Protein AF-A0A1G7GEF2-F1 (afdb_monomer_lite)

Foldseek 3Di:
DPPCLLPQPPPDDDPDDPPDDDDDDDDDDDDPDDDDDDDDDDDDDDDDDPPDPPCDPVNVCVVDVVVLVVVLVPDVVSVLVNLVVVLVVQVVVLCVVCVFADPDPQSLVQLLQQLCVVPVVRPPPDDSSRSSSVCVVVVNSHSVNSVVSVVVCQSQQSGDTDAPAFGDDHPVLLVVLLVCCVPVNLVRSLQSQVCSRRVHPGDDVVVCCVSPLVSSLVSLLSSLVSVCPPPADSVNSSVLCVPQVVPPSHDHNVNSVVSVVVVVVVVVVVVPPDPPPPPDDPVRVVPDDPVNVVVVVVVVVVVVVVVVVCVVVVDDDPDDD

Structure (mmCIF, N/CA/C/O backbone):
data_AF-A0A1G7GEF2-F1
#
_entry.id   AF-A0A1G7GEF2-F1
#
loop_
_atom_site.group_PDB
_atom_site.id
_atom_site.type_symbol
_atom_site.label_atom_id
_atom_site.label_alt_id
_atom_site.label_comp_id
_atom_site.label_asym_id
_atom_site.label_entity_id
_atom_site.label_seq_id
_atom_site.pdbx_PDB_ins_code
_atom_site.Cartn_x
_atom_site.Cartn_y
_atom_site.Cartn_z
_atom_site.occupancy
_atom_site.B_iso_or_equiv
_atom_site.auth_seq_id
_atom_site.auth_comp_id
_atom_site.auth_asym_id
_atom_site.auth_atom_id
_atom_site.pdbx_PDB_model_num
ATOM 1 N N . MET A 1 1 ? 6.771 9.556 11.754 1.00 32.97 1 MET A N 1
ATOM 2 C CA . MET A 1 1 ? 6.032 8.735 12.741 1.00 32.97 1 MET A CA 1
ATOM 3 C C . MET A 1 1 ? 4.887 7.900 12.143 1.00 32.97 1 MET A C 1
ATOM 5 O O . MET A 1 1 ? 4.352 7.080 12.870 1.00 32.97 1 MET A O 1
ATOM 9 N N . SER A 1 2 ? 4.505 8.030 10.858 1.00 40.84 2 SER A N 1
ATOM 10 C CA . SER A 1 2 ? 3.439 7.194 10.256 1.00 40.84 2 SER A CA 1
ATOM 11 C C . SER A 1 2 ? 3.929 5.987 9.440 1.00 40.84 2 SER A C 1
ATOM 13 O O . SER A 1 2 ? 3.136 5.088 9.186 1.00 40.84 2 SER A O 1
ATOM 15 N N . ASP A 1 3 ? 5.205 5.936 9.040 1.00 37.00 3 ASP A N 1
ATOM 16 C CA . ASP A 1 3 ? 5.714 4.869 8.156 1.00 37.00 3 ASP A CA 1
ATOM 17 C C . ASP A 1 3 ? 5.923 3.526 8.880 1.00 37.00 3 ASP A C 1
ATOM 19 O O . ASP A 1 3 ? 5.839 2.464 8.265 1.00 37.00 3 ASP A O 1
ATOM 23 N N . GLU A 1 4 ? 6.099 3.545 10.204 1.00 37.56 4 GLU A N 1
ATOM 24 C CA . GLU A 1 4 ? 6.233 2.328 11.019 1.00 37.56 4 GLU A CA 1
ATOM 25 C C . GLU A 1 4 ? 4.920 1.549 11.162 1.00 37.56 4 GLU A C 1
ATOM 27 O O . GLU A 1 4 ? 4.953 0.332 11.321 1.00 37.56 4 GLU A O 1
ATOM 32 N N . LEU A 1 5 ? 3.761 2.207 11.050 1.00 39.84 5 LEU A N 1
ATOM 33 C CA . LEU A 1 5 ? 2.456 1.537 11.136 1.00 39.84 5 LEU A CA 1
ATOM 34 C C . LEU A 1 5 ? 2.116 0.755 9.858 1.00 39.84 5 LEU A C 1
ATOM 36 O O . LEU A 1 5 ? 1.429 -0.263 9.929 1.00 39.84 5 LEU A O 1
ATOM 40 N N . ASN A 1 6 ? 2.642 1.180 8.703 1.00 39.81 6 ASN A N 1
ATOM 41 C CA . ASN A 1 6 ? 2.439 0.480 7.434 1.00 39.81 6 ASN A CA 1
ATOM 42 C C . ASN A 1 6 ? 3.316 -0.777 7.298 1.00 39.81 6 ASN A C 1
ATOM 44 O O . ASN A 1 6 ? 2.892 -1.744 6.670 1.00 39.81 6 ASN A O 1
ATOM 48 N N . ASN A 1 7 ? 4.497 -0.803 7.922 1.00 39.69 7 ASN A N 1
ATOM 49 C CA . ASN A 1 7 ? 5.436 -1.929 7.826 1.00 39.69 7 ASN A CA 1
ATOM 50 C C . ASN A 1 7 ? 5.157 -3.073 8.813 1.00 39.69 7 ASN A C 1
ATOM 52 O O . ASN A 1 7 ? 5.859 -4.081 8.809 1.00 39.69 7 ASN A O 1
ATOM 56 N N . LEU A 1 8 ? 4.143 -2.939 9.665 1.00 41.44 8 LEU A N 1
ATOM 57 C CA . LEU A 1 8 ? 4.038 -3.761 10.864 1.00 41.44 8 LEU A CA 1
ATOM 58 C C . LEU A 1 8 ? 3.393 -5.144 10.697 1.00 41.44 8 LEU A C 1
ATOM 60 O O . LEU A 1 8 ? 3.411 -5.948 11.622 1.00 41.44 8 LEU A O 1
ATOM 64 N N . TRP A 1 9 ? 2.812 -5.418 9.531 1.00 41.81 9 TRP A N 1
ATOM 65 C CA . TRP A 1 9 ? 1.997 -6.613 9.285 1.00 41.81 9 TRP A CA 1
ATOM 66 C C . TRP A 1 9 ? 2.567 -7.530 8.189 1.00 41.81 9 TRP A C 1
ATOM 68 O O . TRP A 1 9 ? 1.855 -8.397 7.698 1.00 41.81 9 TRP A O 1
ATOM 78 N N . LEU A 1 10 ? 3.828 -7.342 7.776 1.00 38.56 10 LEU A N 1
ATOM 79 C CA . LEU A 1 10 ? 4.414 -8.010 6.599 1.00 38.56 10 LEU A CA 1
ATOM 80 C C . LEU A 1 10 ? 5.281 -9.251 6.890 1.00 38.56 10 LEU A C 1
ATOM 82 O O . LEU A 1 10 ? 5.961 -9.730 5.990 1.00 38.56 10 LEU A O 1
ATOM 86 N N . ALA A 1 11 ? 5.244 -9.817 8.097 1.00 32.88 11 ALA A N 1
ATOM 87 C CA . ALA A 1 11 ? 5.841 -11.131 8.358 1.00 32.88 11 ALA A CA 1
ATOM 88 C C . ALA A 1 11 ? 4.738 -12.201 8.389 1.00 32.88 11 ALA A C 1
ATOM 90 O O . ALA A 1 11 ? 4.304 -12.633 9.453 1.00 32.88 11 ALA A O 1
ATOM 91 N N . GLY A 1 12 ? 4.232 -12.572 7.216 1.00 30.08 12 GLY A N 1
ATOM 92 C CA . GLY A 1 12 ? 3.233 -13.625 7.065 1.00 30.08 12 GLY A CA 1
ATOM 93 C C . GLY A 1 12 ? 3.244 -14.160 5.642 1.00 30.08 12 GLY A C 1
ATOM 94 O O . GLY A 1 12 ? 2.717 -13.515 4.739 1.00 30.08 12 GLY A O 1
ATOM 95 N N . ASP A 1 13 ? 3.892 -15.309 5.460 1.00 38.47 13 ASP A N 1
ATOM 96 C CA . ASP A 1 13 ? 3.994 -16.044 4.202 1.00 38.47 13 ASP A CA 1
ATOM 97 C C . ASP A 1 13 ? 2.608 -16.326 3.608 1.00 38.47 13 ASP A C 1
ATOM 99 O O . ASP A 1 13 ? 1.813 -17.075 4.174 1.00 38.47 13 ASP A O 1
ATOM 103 N N . ALA A 1 14 ? 2.331 -15.766 2.431 1.00 32.09 14 ALA A N 1
ATOM 104 C CA . ALA A 1 14 ? 1.187 -16.153 1.616 1.00 32.09 14 ALA A CA 1
ATOM 105 C C . ALA A 1 14 ? 1.684 -16.989 0.432 1.00 32.09 14 ALA A C 1
ATOM 107 O O . ALA A 1 14 ? 1.933 -16.484 -0.662 1.00 32.09 14 ALA A O 1
ATOM 108 N N . ASN A 1 15 ? 1.828 -18.293 0.675 1.00 31.06 15 ASN A N 1
ATOM 109 C CA . ASN A 1 15 ? 1.816 -19.299 -0.380 1.00 31.06 15 ASN A CA 1
ATOM 110 C C . ASN A 1 15 ? 0.387 -19.341 -0.941 1.00 31.06 15 ASN A C 1
ATOM 112 O O . ASN A 1 15 ? -0.522 -19.843 -0.281 1.00 31.06 15 ASN A O 1
ATOM 116 N N . VAL A 1 16 ? 0.176 -18.775 -2.129 1.00 34.59 16 VAL A N 1
ATOM 117 C CA . VAL A 1 16 ? -1.106 -18.865 -2.838 1.00 34.59 16 VAL A CA 1
ATOM 118 C C . VAL A 1 16 ? -0.977 -19.927 -3.923 1.00 34.59 16 VAL A C 1
ATOM 120 O O . VAL A 1 16 ? -0.168 -19.802 -4.840 1.00 34.59 16 VAL A O 1
ATOM 123 N N . ASP A 1 17 ? -1.772 -20.985 -3.779 1.00 32.22 17 ASP A N 1
ATOM 124 C CA . ASP A 1 17 ? -1.966 -22.049 -4.762 1.00 32.22 17 ASP A CA 1
ATOM 125 C C . ASP A 1 17 ? -2.585 -21.468 -6.046 1.00 32.22 17 ASP A C 1
ATOM 127 O O . ASP A 1 17 ? -3.644 -20.840 -6.015 1.00 32.22 17 ASP A O 1
ATOM 131 N N . LEU A 1 18 ? -1.888 -21.646 -7.171 1.00 34.44 18 LEU A N 1
ATOM 132 C CA . LEU A 1 18 ? -2.257 -21.127 -8.494 1.00 34.44 18 LEU A CA 1
ATOM 133 C C . LEU A 1 18 ? -2.876 -22.197 -9.406 1.00 34.44 18 LEU A C 1
ATOM 135 O O . LEU A 1 18 ? -2.977 -21.997 -10.620 1.00 34.44 18 LEU A O 1
ATOM 139 N N . THR A 1 19 ? -3.300 -23.344 -8.874 1.00 34.06 19 THR A N 1
ATOM 140 C CA . THR A 1 19 ? -3.883 -24.392 -9.716 1.00 34.06 19 THR A CA 1
ATOM 141 C C . THR A 1 19 ? -5.387 -24.224 -9.902 1.00 34.06 19 THR A C 1
ATOM 143 O O . THR A 1 19 ? -6.218 -24.784 -9.197 1.00 34.06 19 THR A O 1
ATOM 146 N N . GLY A 1 20 ? -5.744 -23.509 -10.965 1.00 38.69 20 GLY A N 1
ATOM 147 C CA . GLY A 1 20 ? -7.004 -23.774 -11.640 1.00 38.69 20 GLY A CA 1
ATOM 148 C C . GLY A 1 20 ? -7.550 -22.586 -12.390 1.00 38.69 20 GLY A C 1
ATOM 149 O O . GLY A 1 20 ? -8.299 -21.837 -11.801 1.00 38.69 20 GLY A O 1
ATOM 150 N N . PHE A 1 21 ? -7.262 -22.484 -13.691 1.00 31.86 21 PHE A N 1
ATOM 151 C CA . PHE A 1 21 ? -8.267 -22.127 -14.698 1.00 31.86 21 PHE A CA 1
ATOM 152 C C . PHE A 1 21 ? -7.842 -22.639 -16.087 1.00 31.86 21 PHE A C 1
ATOM 154 O O . PHE A 1 21 ? -6.680 -22.567 -16.482 1.00 31.86 21 PHE A O 1
ATOM 161 N N . ARG A 1 22 ? -8.819 -23.242 -16.778 1.00 37.22 22 ARG A N 1
ATOM 162 C CA . ARG A 1 22 ? -8.739 -23.915 -18.085 1.00 37.22 22 ARG A CA 1
ATOM 163 C C . ARG A 1 22 ? -8.436 -22.940 -19.231 1.00 37.22 22 ARG A C 1
ATOM 165 O O . ARG A 1 22 ? -8.988 -21.845 -19.266 1.00 37.22 22 ARG A O 1
ATOM 172 N N . ARG A 1 23 ? -7.659 -23.413 -20.216 1.00 36.25 23 ARG A N 1
ATOM 173 C CA . ARG A 1 23 ? -7.553 -22.844 -21.575 1.00 36.25 23 ARG A CA 1
ATOM 174 C C . ARG A 1 23 ? -8.916 -22.847 -22.283 1.00 36.25 23 ARG A C 1
ATOM 176 O O . ARG A 1 23 ? -9.580 -23.884 -22.240 1.00 36.25 23 ARG A O 1
ATOM 183 N N . PRO A 1 24 ? -9.271 -21.785 -23.020 1.00 38.09 24 PRO A N 1
ATOM 184 C CA . PRO A 1 24 ? -10.117 -21.892 -24.195 1.00 38.09 24 PRO A CA 1
ATOM 185 C C . PRO A 1 24 ? -9.267 -22.132 -25.448 1.00 38.09 24 PRO A C 1
ATOM 187 O O . PRO A 1 24 ? -8.120 -21.693 -25.544 1.00 38.09 24 PRO A O 1
ATOM 190 N N . GLU A 1 25 ? -9.870 -22.887 -26.352 1.00 36.53 25 GLU A N 1
ATOM 191 C CA . GLU A 1 25 ? -9.342 -23.448 -27.588 1.00 36.53 25 GLU A CA 1
ATOM 192 C C . GLU A 1 25 ? -9.181 -22.416 -28.713 1.00 36.53 25 GLU A C 1
ATOM 194 O O . GLU A 1 25 ? -9.730 -21.315 -28.683 1.00 36.53 25 GLU A O 1
ATOM 199 N N . GLU A 1 26 ? -8.388 -22.835 -29.694 1.00 38.66 26 GLU A N 1
ATOM 200 C CA . GLU A 1 26 ? -8.081 -22.199 -30.969 1.00 38.66 26 GLU A CA 1
ATOM 201 C C . GLU A 1 26 ? -9.328 -21.943 -31.829 1.00 38.66 26 GLU A C 1
ATOM 203 O O . GLU A 1 26 ? -10.257 -22.748 -31.874 1.00 38.66 26 GLU A O 1
ATOM 208 N N . SER A 1 27 ? -9.278 -20.877 -32.627 1.00 33.97 27 SER A N 1
ATOM 209 C CA . SER A 1 27 ? -9.948 -20.857 -33.927 1.00 33.97 27 SER A CA 1
ATOM 210 C C . SER A 1 27 ? -9.065 -20.132 -34.940 1.00 33.97 27 SER A C 1
ATOM 212 O O . SER A 1 27 ? -8.888 -18.915 -34.876 1.00 33.97 27 SER A O 1
ATOM 214 N N . GLU A 1 28 ? -8.490 -20.910 -35.853 1.00 42.38 28 GLU A N 1
ATOM 215 C CA . GLU A 1 28 ? -7.839 -20.452 -37.075 1.00 42.38 28 GLU A CA 1
ATOM 216 C C . GLU A 1 28 ? -8.902 -19.967 -38.076 1.00 42.38 28 GLU A C 1
ATOM 218 O O . GLU A 1 28 ? -9.788 -20.730 -38.457 1.00 42.38 28 GLU A O 1
ATOM 223 N N . GLU A 1 29 ? -8.789 -18.728 -38.560 1.00 34.94 29 GLU A N 1
ATOM 224 C CA . GLU A 1 29 ? -9.497 -18.261 -39.760 1.00 34.94 29 GLU A CA 1
ATOM 225 C C . GLU A 1 29 ? -8.506 -17.665 -40.773 1.00 34.94 29 GLU A C 1
ATOM 227 O O . GLU A 1 29 ? -8.113 -16.502 -40.738 1.00 34.94 29 GLU A O 1
ATOM 232 N N . ASN A 1 30 ? -8.043 -18.551 -41.652 1.00 39.03 30 ASN A N 1
ATOM 233 C CA . ASN A 1 30 ? -8.181 -18.476 -43.107 1.00 39.03 30 ASN A CA 1
ATOM 234 C C . ASN A 1 30 ? -8.204 -17.069 -43.758 1.00 39.03 30 ASN A C 1
ATOM 236 O O . ASN A 1 30 ? -9.256 -16.454 -43.911 1.00 39.03 30 ASN A O 1
ATOM 240 N N . THR A 1 31 ? -7.057 -16.616 -44.273 1.00 34.69 31 THR A N 1
ATOM 241 C CA . THR A 1 31 ? -6.980 -15.539 -45.284 1.00 34.69 31 THR A CA 1
ATOM 242 C C . THR A 1 31 ? -6.182 -15.997 -46.504 1.00 34.69 31 THR A C 1
ATOM 244 O O . THR A 1 31 ? -5.111 -15.496 -46.836 1.00 34.69 31 THR A O 1
ATOM 247 N N . ALA A 1 32 ? -6.738 -16.986 -47.202 1.00 36.47 32 ALA A N 1
ATOM 248 C CA . ALA A 1 32 ? -6.444 -17.239 -48.603 1.00 36.47 32 ALA A CA 1
ATOM 249 C C . ALA A 1 32 ? -7.450 -16.456 -49.453 1.00 36.47 32 ALA A C 1
ATOM 251 O O . ALA A 1 32 ? -8.520 -16.969 -49.735 1.00 36.47 32 ALA A O 1
ATOM 252 N N . ASP A 1 33 ? -7.125 -15.214 -49.810 1.00 40.09 33 ASP A N 1
ATOM 253 C CA . ASP A 1 33 ? -7.689 -14.510 -50.970 1.00 40.09 33 ASP A CA 1
ATOM 254 C C . ASP A 1 33 ? -7.050 -13.125 -51.060 1.00 40.09 33 ASP A C 1
ATOM 256 O O . ASP A 1 33 ? -7.394 -12.241 -50.289 1.00 40.09 33 ASP A O 1
ATOM 260 N N . LEU A 1 34 ? -6.081 -12.963 -51.968 1.00 36.56 34 LEU A N 1
ATOM 261 C CA . LEU A 1 34 ? -5.730 -11.710 -52.668 1.00 36.56 34 LEU A CA 1
ATOM 262 C C . LEU A 1 34 ? -4.569 -11.977 -53.651 1.00 36.56 34 LEU A C 1
ATOM 264 O O . LEU A 1 34 ? -3.564 -11.276 -53.708 1.00 36.56 34 LEU A O 1
ATOM 268 N N . TRP A 1 35 ? -4.726 -13.018 -54.473 1.00 31.28 35 TRP A N 1
ATOM 269 C CA . TRP A 1 35 ? -3.969 -13.184 -55.712 1.00 31.28 35 TRP A CA 1
ATOM 270 C C . TRP A 1 35 ? -4.960 -13.206 -56.869 1.00 31.28 35 TRP A C 1
ATOM 272 O O . TRP A 1 35 ? -5.670 -14.193 -57.036 1.00 31.28 35 TRP A O 1
ATOM 282 N N . ARG A 1 36 ? -4.963 -12.124 -57.663 1.00 35.72 36 ARG A N 1
ATOM 283 C CA . ARG A 1 36 ? -5.317 -12.004 -59.099 1.00 35.72 36 ARG A CA 1
ATOM 284 C C . ARG A 1 36 ? -6.107 -10.721 -59.362 1.00 35.72 36 ARG A C 1
ATOM 286 O O . ARG A 1 36 ? -7.319 -10.697 -59.208 1.00 35.72 36 ARG A O 1
ATOM 293 N N . GLN A 1 37 ? -5.432 -9.719 -59.919 1.00 36.16 37 GLN A N 1
ATOM 294 C CA . GLN A 1 37 ? -5.703 -9.273 -61.291 1.00 36.16 37 GLN A CA 1
ATOM 295 C C . GLN A 1 37 ? -4.629 -8.280 -61.748 1.00 36.16 37 GLN A C 1
ATOM 297 O O . GLN A 1 37 ? -4.386 -7.252 -61.128 1.00 36.16 37 GLN A O 1
ATOM 302 N N . SER A 1 38 ? -3.967 -8.638 -62.846 1.00 33.91 38 SER A N 1
ATOM 303 C CA . SER A 1 38 ? -3.056 -7.793 -63.609 1.00 33.91 38 SER A CA 1
ATOM 304 C C . SER A 1 38 ? -3.813 -7.085 -64.736 1.00 33.91 38 SER A C 1
ATOM 306 O O . SER A 1 38 ? -4.794 -7.635 -65.238 1.00 33.91 38 SER A O 1
ATOM 308 N N . LYS A 1 39 ? -3.316 -5.926 -65.198 1.00 35.84 39 LYS A N 1
ATOM 309 C CA . LYS A 1 39 ? -2.777 -5.734 -66.566 1.00 35.84 39 LYS A CA 1
ATOM 310 C C . LYS A 1 39 ? -2.573 -4.255 -66.930 1.00 35.84 39 LYS A C 1
ATOM 312 O O . LYS A 1 39 ? -3.365 -3.402 -66.556 1.00 35.84 39 LYS A O 1
ATOM 317 N N . HIS A 1 40 ? -1.567 -4.063 -67.793 1.00 31.30 40 HIS A N 1
ATOM 318 C CA . HIS A 1 40 ? -1.125 -2.856 -68.514 1.00 31.30 40 HIS A CA 1
ATOM 319 C C . HIS A 1 40 ? -0.201 -1.937 -67.697 1.00 31.30 40 HIS A C 1
ATOM 321 O O . HIS A 1 40 ? -0.591 -1.426 -66.665 1.00 31.30 40 HIS A O 1
ATOM 327 N N . GLY A 1 41 ? 1.049 -1.663 -68.068 1.00 31.78 41 GLY A N 1
ATOM 328 C CA . GLY A 1 41 ? 1.827 -1.984 -69.259 1.00 31.78 41 GLY A CA 1
ATOM 329 C C . GLY A 1 41 ? 2.875 -0.887 -69.429 1.00 31.78 41 GLY A C 1
ATOM 330 O O . GLY A 1 41 ? 2.510 0.208 -69.831 1.00 31.78 41 GLY A O 1
ATOM 331 N N . PHE A 1 42 ? 4.139 -1.161 -69.101 1.00 29.83 42 PHE A N 1
ATOM 332 C CA . PHE A 1 42 ? 5.299 -0.398 -69.574 1.00 29.83 42 PHE A CA 1
ATOM 333 C C . PHE A 1 42 ? 6.579 -1.163 -69.205 1.00 29.83 42 PHE A C 1
ATOM 335 O O . PHE A 1 42 ? 6.925 -1.260 -68.030 1.00 29.83 42 PHE A O 1
ATOM 342 N N . GLU A 1 43 ? 7.266 -1.735 -70.194 1.00 37.06 43 GLU A N 1
ATOM 343 C CA . GLU A 1 43 ? 8.685 -2.064 -70.034 1.00 37.06 43 GLU A CA 1
ATOM 344 C C . GLU A 1 43 ? 9.500 -0.793 -70.290 1.00 37.06 43 GLU A C 1
ATOM 346 O O . GLU A 1 43 ? 9.256 -0.077 -71.264 1.00 37.06 43 GLU A O 1
ATOM 351 N N . PRO A 1 44 ? 10.533 -0.565 -69.474 1.00 38.38 44 PRO A N 1
ATOM 352 C CA . PRO A 1 44 ? 11.850 -0.444 -70.066 1.00 38.38 44 PRO A CA 1
ATOM 353 C C . PRO A 1 44 ? 12.823 -1.392 -69.364 1.00 38.38 44 PRO A C 1
ATOM 355 O O . PRO A 1 44 ? 13.072 -1.301 -68.164 1.00 38.38 44 PRO A O 1
ATOM 358 N N . ARG A 1 45 ? 13.407 -2.297 -70.153 1.00 41.22 45 ARG A N 1
ATOM 359 C CA . ARG A 1 45 ? 14.642 -3.001 -69.803 1.00 41.22 45 ARG A CA 1
ATOM 360 C C . ARG A 1 45 ? 15.733 -1.973 -69.532 1.00 41.22 45 ARG A C 1
ATOM 362 O O . ARG A 1 45 ? 16.016 -1.192 -70.433 1.00 41.22 45 ARG A O 1
ATOM 369 N N . LEU A 1 46 ? 16.376 -2.039 -68.366 1.00 37.88 46 LEU A N 1
ATOM 370 C CA . LEU A 1 46 ? 17.779 -1.666 -68.162 1.00 37.88 46 LEU A CA 1
ATOM 371 C C . LEU A 1 46 ? 18.269 -2.185 -66.796 1.00 37.88 46 LEU A C 1
ATOM 373 O O . LEU A 1 46 ? 17.751 -1.798 -65.757 1.00 37.88 46 LEU A O 1
ATOM 377 N N . ALA A 1 47 ? 19.313 -3.013 -66.875 1.00 33.69 47 ALA A N 1
ATOM 378 C CA . ALA A 1 47 ? 20.295 -3.374 -65.852 1.00 33.69 47 ALA A CA 1
ATOM 379 C C . ALA A 1 47 ? 19.875 -4.282 -64.676 1.00 33.69 47 ALA A C 1
ATOM 381 O O . ALA A 1 47 ? 19.147 -3.898 -63.766 1.00 33.69 47 ALA A O 1
ATOM 382 N N . ASP A 1 48 ? 20.496 -5.467 -64.676 1.00 42.41 48 ASP A N 1
ATOM 383 C CA . ASP A 1 48 ? 20.865 -6.249 -63.497 1.00 42.41 48 ASP A CA 1
ATOM 384 C C . ASP A 1 48 ? 21.371 -5.349 -62.360 1.00 42.41 48 ASP A C 1
ATOM 386 O O . ASP A 1 48 ? 22.511 -4.884 -62.358 1.00 42.41 48 ASP A O 1
ATOM 390 N N . GLN A 1 49 ? 20.531 -5.149 -61.354 1.00 39.97 49 GLN A N 1
ATOM 391 C CA . GLN A 1 49 ? 20.974 -5.009 -59.977 1.00 39.97 49 GLN A CA 1
ATOM 392 C C . GLN A 1 49 ? 20.091 -5.942 -59.167 1.00 39.97 49 GLN A C 1
ATOM 394 O O . GLN A 1 49 ? 18.894 -5.711 -59.005 1.00 39.97 49 GLN A O 1
ATOM 399 N N . THR A 1 50 ? 20.682 -7.032 -58.692 1.00 38.09 50 THR A N 1
ATOM 400 C CA . THR A 1 50 ? 20.111 -7.883 -57.655 1.00 38.09 50 THR A CA 1
ATOM 401 C C . THR A 1 50 ? 19.855 -7.017 -56.424 1.00 38.09 50 THR A C 1
ATOM 403 O O . THR A 1 50 ? 20.735 -6.825 -55.586 1.00 38.09 50 THR A O 1
ATOM 406 N N . LEU A 1 51 ? 18.657 -6.439 -56.347 1.00 39.88 51 LEU A N 1
ATOM 407 C CA . LEU A 1 51 ? 18.124 -5.827 -55.144 1.00 39.88 51 LEU A CA 1
ATOM 408 C C . LEU A 1 51 ? 17.960 -6.959 -54.135 1.00 39.88 51 LEU A C 1
ATOM 410 O O . LEU A 1 51 ? 16.969 -7.688 -54.156 1.00 39.88 51 LEU A O 1
ATOM 414 N N . ALA A 1 52 ? 18.961 -7.121 -53.270 1.00 42.62 52 ALA A N 1
ATOM 415 C CA . ALA A 1 52 ? 18.749 -7.783 -51.996 1.00 42.62 52 ALA A CA 1
ATOM 416 C C . ALA A 1 52 ? 17.480 -7.171 -51.373 1.00 42.62 52 ALA A C 1
ATOM 418 O O . ALA A 1 52 ? 17.314 -5.943 -51.444 1.00 42.62 52 ALA A O 1
ATOM 419 N N . PRO A 1 53 ? 16.558 -7.982 -50.822 1.00 45.41 53 PRO A N 1
ATOM 420 C CA . PRO A 1 53 ? 15.407 -7.430 -50.129 1.00 45.41 53 PRO A CA 1
ATOM 421 C C . PRO A 1 53 ? 15.943 -6.451 -49.085 1.00 45.41 53 PRO A C 1
ATOM 423 O O . PRO A 1 53 ? 16.892 -6.770 -48.369 1.00 45.41 53 PRO A O 1
ATOM 426 N N . LYS A 1 54 ? 15.401 -5.229 -49.054 1.00 44.03 54 LYS A N 1
ATOM 427 C CA . LYS A 1 54 ? 15.675 -4.282 -47.973 1.00 44.03 54 LYS A CA 1
ATOM 428 C C . LYS A 1 54 ? 15.080 -4.896 -46.712 1.00 44.03 54 LYS A C 1
ATOM 430 O O . LYS A 1 54 ? 13.931 -4.618 -46.393 1.00 44.03 54 LYS A O 1
ATOM 435 N N . ILE A 1 55 ? 15.843 -5.775 -46.069 1.00 49.38 55 ILE A N 1
ATOM 436 C CA . ILE A 1 55 ? 15.559 -6.276 -44.733 1.00 49.38 55 ILE A CA 1
ATOM 437 C C . ILE A 1 55 ? 15.436 -5.015 -43.889 1.00 49.38 55 ILE A C 1
ATOM 439 O O . ILE A 1 55 ? 16.366 -4.204 -43.822 1.00 49.38 55 ILE A O 1
ATOM 443 N N . THR A 1 56 ? 14.243 -4.773 -43.363 1.00 55.47 56 THR A N 1
ATOM 444 C CA . THR A 1 56 ? 14.032 -3.639 -42.467 1.00 55.47 56 THR A CA 1
ATOM 445 C C . THR A 1 56 ? 14.950 -3.813 -41.259 1.00 55.47 56 THR A C 1
ATOM 447 O O . THR A 1 56 ? 15.257 -4.936 -40.869 1.00 55.47 56 THR A O 1
ATOM 450 N N . PHE A 1 57 ? 15.431 -2.720 -40.661 1.00 53.56 57 PHE A N 1
ATOM 451 C CA . PHE A 1 57 ? 16.314 -2.801 -39.488 1.00 53.56 57 PHE A CA 1
ATOM 452 C C . PHE A 1 57 ? 15.707 -3.699 -38.390 1.00 53.56 57 PHE A C 1
ATOM 454 O O . PHE A 1 57 ? 16.411 -4.515 -37.806 1.00 53.56 57 PHE A O 1
ATOM 461 N N . ALA A 1 58 ? 14.377 -3.669 -38.243 1.00 50.97 58 ALA A N 1
ATOM 462 C CA . ALA A 1 58 ? 13.597 -4.569 -37.394 1.00 50.97 58 ALA A CA 1
ATOM 463 C C . ALA A 1 58 ? 13.747 -6.071 -37.735 1.00 50.97 58 ALA A C 1
ATOM 465 O O . ALA A 1 58 ? 13.869 -6.897 -36.834 1.00 50.97 58 ALA A O 1
ATOM 466 N N . GLU A 1 59 ? 13.778 -6.447 -39.017 1.00 54.69 59 GLU A N 1
ATOM 467 C CA . GLU A 1 59 ? 13.973 -7.839 -39.457 1.00 54.69 59 GLU A CA 1
ATOM 468 C C . GLU A 1 59 ? 15.432 -8.305 -39.309 1.00 54.69 59 GLU A C 1
ATOM 470 O O . GLU A 1 59 ? 15.672 -9.487 -39.067 1.00 54.69 59 GLU A O 1
ATOM 475 N N . ALA A 1 60 ? 16.406 -7.392 -39.403 1.00 53.91 60 ALA A N 1
ATOM 476 C CA . ALA A 1 60 ? 17.818 -7.688 -39.146 1.00 53.91 60 ALA A CA 1
ATOM 477 C C . ALA A 1 60 ? 18.099 -7.865 -37.639 1.00 53.91 60 ALA A C 1
ATOM 479 O O . ALA A 1 60 ? 18.825 -8.778 -37.250 1.00 53.91 60 ALA A O 1
ATOM 480 N N . LEU A 1 61 ? 17.459 -7.051 -36.792 1.00 52.31 61 LEU A N 1
ATOM 481 C CA . LEU A 1 61 ? 17.479 -7.163 -35.327 1.00 52.31 61 LEU A CA 1
ATOM 482 C C . LEU A 1 61 ? 16.881 -8.481 -34.817 1.00 52.31 61 LEU A C 1
ATOM 484 O O . LEU A 1 61 ? 17.363 -9.041 -33.835 1.00 52.31 61 LEU A O 1
ATOM 488 N N . ALA A 1 62 ? 15.843 -8.990 -35.485 1.00 55.28 62 ALA A N 1
ATOM 489 C CA . ALA A 1 62 ? 15.204 -10.250 -35.117 1.00 55.28 62 ALA A CA 1
ATOM 490 C C . ALA A 1 62 ? 16.083 -11.487 -35.392 1.00 55.28 62 ALA A C 1
ATOM 492 O O . ALA A 1 62 ? 15.839 -12.546 -34.812 1.00 55.28 62 ALA A O 1
ATOM 493 N N . GLN A 1 63 ? 17.084 -11.375 -36.275 1.00 57.91 63 GLN A N 1
ATOM 494 C CA . GLN A 1 63 ? 17.950 -12.489 -36.677 1.00 57.91 63 GLN A CA 1
ATOM 495 C C . GLN A 1 63 ? 19.273 -12.557 -35.901 1.00 57.91 63 GLN A C 1
ATOM 497 O O . GLN A 1 63 ? 19.806 -13.656 -35.750 1.00 57.91 63 GLN A O 1
ATOM 502 N N . ASP A 1 64 ? 19.787 -11.436 -35.381 1.00 59.62 64 ASP A N 1
ATOM 503 C CA . ASP A 1 64 ? 21.015 -11.412 -34.574 1.00 59.62 64 ASP A CA 1
ATOM 504 C C . ASP A 1 64 ? 21.017 -10.244 -33.555 1.00 59.62 64 ASP A C 1
ATOM 506 O O . ASP A 1 64 ? 21.248 -9.089 -33.930 1.00 59.62 64 ASP A O 1
ATOM 510 N N . PRO A 1 65 ? 20.793 -10.519 -32.253 1.00 60.56 65 PRO A N 1
ATOM 511 C CA . PRO A 1 65 ? 20.774 -9.497 -31.203 1.00 60.56 65 PRO A CA 1
ATOM 512 C C . PRO A 1 65 ? 22.100 -8.732 -31.050 1.00 60.56 65 PRO A C 1
ATOM 514 O O . PRO A 1 65 ? 22.093 -7.576 -30.629 1.00 60.56 65 PRO A O 1
ATOM 517 N N . GLY A 1 66 ? 23.240 -9.350 -31.392 1.00 62.69 66 GLY A N 1
ATOM 518 C CA . GLY A 1 66 ? 24.565 -8.743 -31.212 1.00 62.69 66 GLY A CA 1
ATOM 519 C C . GLY A 1 66 ? 24.865 -7.628 -32.219 1.00 62.69 66 GLY A C 1
ATOM 520 O O . GLY A 1 66 ? 25.527 -6.643 -31.890 1.00 62.69 66 GLY A O 1
ATOM 521 N N . LEU A 1 67 ? 24.313 -7.732 -33.431 1.00 63.50 67 LEU A N 1
ATOM 522 C CA . LEU A 1 67 ? 24.468 -6.731 -34.493 1.00 63.50 67 LEU A CA 1
ATOM 523 C C . LEU A 1 67 ? 23.781 -5.402 -34.151 1.00 63.50 67 LEU A C 1
ATOM 525 O O . LEU A 1 67 ? 24.275 -4.332 -34.515 1.00 63.50 67 LEU A O 1
ATOM 529 N N . ALA A 1 68 ? 22.669 -5.464 -33.421 1.00 61.56 68 ALA A N 1
ATOM 530 C CA . ALA A 1 68 ? 21.940 -4.289 -32.965 1.00 61.56 68 ALA A CA 1
ATOM 531 C C . ALA A 1 68 ? 22.727 -3.490 -31.922 1.00 61.56 68 ALA A C 1
ATOM 533 O O . ALA A 1 68 ? 22.832 -2.268 -32.021 1.00 61.56 68 ALA A O 1
ATOM 534 N N . GLU A 1 69 ? 23.334 -4.189 -30.961 1.00 66.38 69 GLU A N 1
ATOM 535 C CA . GLU A 1 69 ? 24.164 -3.579 -29.925 1.00 66.38 69 GLU A CA 1
ATOM 536 C C . GLU A 1 69 ? 25.425 -2.935 -30.534 1.00 66.38 69 GLU A C 1
ATOM 538 O O . GLU A 1 69 ? 25.811 -1.820 -30.172 1.00 66.38 69 GLU A O 1
ATOM 543 N N . GLU A 1 70 ? 26.051 -3.588 -31.518 1.00 64.56 70 GLU A N 1
ATOM 544 C CA . GLU A 1 70 ? 27.209 -3.034 -32.227 1.00 64.56 70 GLU A CA 1
ATOM 545 C C . GLU A 1 70 ? 26.865 -1.821 -33.106 1.00 64.56 70 GLU A C 1
ATOM 547 O O . GLU A 1 70 ? 27.646 -0.864 -33.164 1.00 64.56 70 GLU A O 1
ATOM 552 N N . ALA A 1 71 ? 25.704 -1.824 -33.769 1.00 65.00 71 ALA A N 1
ATOM 553 C CA . ALA A 1 71 ? 25.211 -0.682 -34.540 1.00 65.00 71 ALA A CA 1
ATOM 554 C C . ALA A 1 71 ? 24.845 0.504 -33.629 1.00 65.00 71 ALA A C 1
ATOM 556 O O . ALA A 1 71 ? 25.221 1.645 -33.913 1.00 65.00 71 ALA A O 1
ATOM 557 N N . ALA A 1 72 ? 24.205 0.225 -32.491 1.00 68.38 72 ALA A N 1
ATOM 558 C CA . ALA A 1 72 ? 23.862 1.203 -31.463 1.00 68.38 72 ALA A CA 1
ATOM 559 C C . ALA A 1 72 ? 25.099 1.907 -30.874 1.00 68.38 72 ALA A C 1
ATOM 561 O O . ALA A 1 72 ? 25.045 3.090 -30.548 1.00 68.38 72 ALA A O 1
ATOM 562 N N . ARG A 1 73 ? 26.254 1.230 -30.798 1.00 71.31 73 ARG A N 1
ATOM 563 C CA . ARG A 1 73 ? 27.523 1.857 -30.369 1.00 71.31 73 ARG A CA 1
ATOM 564 C C . ARG A 1 73 ? 28.081 2.876 -31.369 1.00 71.31 73 ARG A C 1
ATOM 566 O O . ARG A 1 73 ? 28.941 3.671 -30.992 1.00 71.31 73 ARG A O 1
ATOM 573 N N . ARG A 1 74 ? 27.657 2.835 -32.637 1.00 72.31 74 ARG A N 1
ATOM 574 C CA . ARG A 1 74 ? 28.236 3.639 -33.730 1.00 72.31 74 ARG A CA 1
ATOM 575 C C . ARG A 1 74 ? 27.341 4.784 -34.201 1.00 72.31 74 ARG A C 1
ATOM 577 O O . ARG A 1 74 ? 27.879 5.784 -34.668 1.00 72.31 74 ARG A O 1
ATOM 584 N N . ASP A 1 75 ? 26.020 4.661 -34.076 1.00 78.69 75 ASP A N 1
ATOM 585 C CA . ASP A 1 75 ? 25.056 5.678 -34.519 1.00 78.69 75 ASP A CA 1
ATOM 586 C C . ASP A 1 75 ? 24.050 6.040 -33.402 1.00 78.69 75 ASP A C 1
ATOM 588 O O . ASP A 1 75 ? 23.323 5.163 -32.927 1.00 78.69 75 ASP A O 1
ATOM 592 N N . PRO A 1 76 ? 23.942 7.328 -33.005 1.00 76.31 76 PRO A N 1
ATOM 593 C CA . PRO A 1 76 ? 22.952 7.793 -32.032 1.00 76.31 76 PRO A CA 1
ATOM 594 C C . PRO A 1 76 ? 21.493 7.484 -32.392 1.00 76.31 76 PRO A C 1
ATOM 596 O O . PRO A 1 7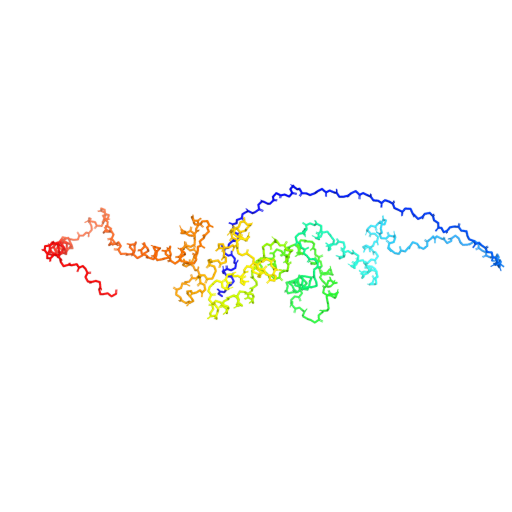6 ? 20.672 7.324 -31.489 1.00 76.31 76 PRO A O 1
ATOM 599 N N . LYS A 1 77 ? 21.138 7.416 -33.684 1.00 79.06 77 LYS A N 1
ATOM 600 C CA . LYS A 1 77 ? 19.767 7.058 -34.091 1.00 79.06 77 LYS A CA 1
ATOM 601 C C . LYS A 1 77 ? 19.494 5.571 -33.894 1.00 79.06 77 LYS A C 1
ATOM 603 O O . LYS A 1 77 ? 18.481 5.226 -33.292 1.00 79.06 77 LYS A O 1
ATOM 608 N N . ALA A 1 78 ? 20.431 4.719 -34.309 1.00 78.56 78 ALA A N 1
ATOM 609 C CA . ALA A 1 78 ? 20.354 3.276 -34.085 1.00 78.56 78 ALA A CA 1
ATOM 610 C C . ALA A 1 78 ? 20.325 2.926 -32.587 1.00 78.56 78 ALA A C 1
ATOM 612 O O . ALA A 1 78 ? 19.627 1.998 -32.189 1.00 78.56 78 ALA A O 1
ATOM 613 N N . PHE A 1 79 ? 21.022 3.698 -31.741 1.00 80.50 79 PHE A N 1
ATOM 614 C CA . PHE A 1 79 ? 20.952 3.529 -30.287 1.00 80.50 79 PHE A CA 1
ATOM 615 C C . PHE A 1 79 ? 19.544 3.744 -29.738 1.00 80.50 79 PHE A C 1
ATOM 617 O O . PHE A 1 79 ? 19.110 2.995 -28.869 1.00 80.50 79 PHE A O 1
ATOM 624 N N . ARG A 1 80 ? 18.821 4.750 -30.241 1.00 82.00 80 ARG A N 1
ATOM 625 C CA . ARG A 1 80 ? 17.461 5.031 -29.779 1.00 82.00 80 ARG A CA 1
ATOM 626 C C . ARG A 1 80 ? 16.493 3.915 -30.160 1.00 82.00 80 ARG A C 1
ATOM 628 O O . ARG A 1 80 ? 15.773 3.436 -29.299 1.00 82.00 80 ARG A O 1
ATOM 635 N N . GLU A 1 81 ? 16.551 3.442 -31.402 1.00 83.00 81 GLU A N 1
ATOM 636 C CA . GLU A 1 81 ? 15.718 2.320 -31.865 1.00 83.00 81 GLU A CA 1
ATOM 637 C C . GLU A 1 81 ? 16.019 1.018 -31.099 1.00 83.00 81 GLU A C 1
ATOM 639 O O . GLU A 1 81 ? 15.106 0.264 -30.750 1.00 83.00 81 GLU A O 1
ATOM 644 N N . TYR A 1 82 ? 17.296 0.772 -30.785 1.00 82.50 82 TYR A N 1
ATOM 645 C CA . TYR A 1 82 ? 17.709 -0.340 -29.929 1.00 82.50 82 TYR A CA 1
ATOM 646 C C . TYR A 1 82 ? 17.183 -0.189 -28.495 1.00 82.50 82 TYR A C 1
ATOM 648 O O . TYR A 1 82 ? 16.621 -1.136 -27.950 1.00 82.50 82 TYR A O 1
ATOM 656 N N . ALA A 1 83 ? 17.321 0.998 -27.898 1.00 84.25 83 ALA A N 1
ATOM 657 C CA . ALA A 1 83 ? 16.829 1.285 -26.554 1.00 84.25 83 ALA A CA 1
ATOM 658 C C . ALA A 1 83 ? 15.307 1.111 -26.453 1.00 84.25 83 ALA A C 1
ATOM 660 O O . ALA A 1 83 ? 14.826 0.484 -25.512 1.00 84.25 83 ALA A O 1
ATOM 661 N N . ASP A 1 84 ? 14.548 1.591 -27.437 1.00 86.56 84 ASP A N 1
ATOM 662 C CA . ASP A 1 84 ? 13.091 1.434 -27.473 1.00 86.56 84 ASP A CA 1
ATOM 663 C C . ASP A 1 84 ? 12.700 -0.059 -27.541 1.00 86.56 84 ASP A C 1
ATOM 665 O O . ASP A 1 84 ? 11.881 -0.532 -26.753 1.00 86.56 84 ASP A O 1
ATOM 669 N N . SER A 1 85 ? 13.366 -0.838 -28.402 1.00 86.81 85 SER A N 1
ATOM 670 C CA . SER A 1 85 ? 13.115 -2.283 -28.537 1.00 86.81 85 SER A CA 1
ATOM 671 C C . SER A 1 85 ? 13.461 -3.061 -27.260 1.00 86.81 85 SER A C 1
ATOM 673 O O . SER A 1 85 ? 12.726 -3.950 -26.823 1.00 86.81 85 SER A O 1
ATOM 675 N N . GLU A 1 86 ? 14.588 -2.725 -26.635 1.00 88.25 86 GLU A N 1
ATOM 676 C CA . GLU A 1 86 ? 15.086 -3.431 -25.458 1.00 88.25 86 GLU A CA 1
ATOM 677 C C . GLU A 1 86 ? 14.302 -3.061 -24.190 1.00 88.25 86 GLU A C 1
ATOM 679 O O . GLU A 1 86 ? 13.992 -3.928 -23.369 1.00 88.25 86 GLU A O 1
ATOM 684 N N . THR A 1 87 ? 13.898 -1.798 -24.046 1.00 90.25 87 THR A N 1
ATOM 685 C CA . THR A 1 87 ? 13.018 -1.364 -22.949 1.00 90.25 87 THR A CA 1
ATOM 686 C C . THR A 1 87 ? 11.643 -2.026 -23.044 1.00 90.25 87 THR A C 1
ATOM 688 O O . THR A 1 87 ? 11.125 -2.488 -22.021 1.00 90.25 87 THR A O 1
ATOM 691 N N . GLU A 1 88 ? 11.084 -2.184 -24.250 1.00 91.00 88 GLU A N 1
ATOM 692 C CA . GLU A 1 88 ? 9.852 -2.948 -24.463 1.00 91.00 88 GLU A CA 1
ATOM 693 C C . GLU A 1 88 ? 10.030 -4.426 -24.082 1.00 91.00 88 GLU A C 1
ATOM 695 O O . GLU A 1 88 ? 9.194 -4.990 -23.362 1.00 91.00 88 GLU A O 1
ATOM 700 N N . ARG A 1 89 ? 11.147 -5.049 -24.484 1.00 91.69 89 ARG A N 1
ATOM 701 C CA . ARG A 1 89 ? 11.483 -6.435 -24.123 1.00 91.69 89 ARG A CA 1
ATOM 702 C C . ARG A 1 89 ? 11.551 -6.627 -22.606 1.00 91.69 89 ARG A C 1
ATOM 704 O O . ARG A 1 89 ? 10.973 -7.582 -22.080 1.00 91.69 89 ARG A O 1
ATOM 711 N N . ILE A 1 90 ? 12.217 -5.716 -21.897 1.00 91.44 90 ILE A N 1
ATOM 712 C CA . ILE A 1 90 ? 12.336 -5.736 -20.431 1.00 91.44 90 ILE A CA 1
ATOM 713 C C . ILE A 1 90 ? 10.963 -5.538 -19.774 1.00 91.44 90 ILE A C 1
ATOM 715 O O . ILE A 1 90 ? 10.602 -6.283 -18.861 1.00 91.44 90 ILE A O 1
ATOM 719 N N . ALA A 1 91 ? 10.155 -4.593 -20.262 1.00 91.62 91 ALA A N 1
ATOM 720 C CA . ALA A 1 91 ? 8.810 -4.352 -19.745 1.00 91.62 91 ALA A CA 1
ATOM 721 C C . ALA A 1 91 ? 7.870 -5.553 -19.963 1.00 91.62 91 ALA A C 1
ATOM 723 O O . ALA A 1 91 ? 7.028 -5.860 -19.114 1.00 91.62 91 ALA A O 1
ATOM 724 N N . LEU A 1 92 ? 7.993 -6.258 -21.091 1.00 92.06 92 LEU A N 1
ATOM 725 C CA . LEU A 1 92 ? 7.271 -7.505 -21.356 1.00 92.06 92 LEU A CA 1
ATOM 726 C C . LEU A 1 92 ? 7.714 -8.633 -20.417 1.00 92.06 92 LEU A C 1
ATOM 728 O O . LEU A 1 92 ? 6.856 -9.319 -19.855 1.00 92.06 92 LEU A O 1
ATOM 732 N N . ALA A 1 93 ? 9.023 -8.804 -20.213 1.00 91.44 93 ALA A N 1
ATOM 733 C CA . ALA A 1 93 ? 9.567 -9.798 -19.288 1.00 91.44 93 ALA A CA 1
ATOM 734 C C . ALA A 1 93 ? 9.062 -9.565 -17.855 1.00 91.44 93 ALA A C 1
ATOM 736 O O . ALA A 1 93 ? 8.505 -10.478 -17.244 1.00 91.44 93 ALA A O 1
ATOM 737 N N . PHE A 1 94 ? 9.127 -8.317 -17.380 1.00 94.25 94 PHE A N 1
ATOM 738 C CA . PHE A 1 94 ? 8.591 -7.911 -16.082 1.00 94.25 94 PHE A CA 1
ATOM 739 C C . PHE A 1 94 ? 7.097 -8.249 -15.939 1.00 94.25 94 PHE A C 1
ATOM 741 O O . PHE A 1 94 ? 6.695 -8.886 -14.965 1.00 94.25 94 PHE A O 1
ATOM 748 N N . ARG A 1 95 ? 6.263 -7.894 -16.927 1.00 91.94 95 ARG A N 1
ATOM 749 C CA . ARG A 1 95 ? 4.817 -8.192 -16.895 1.00 91.94 95 ARG A CA 1
ATOM 750 C C . ARG A 1 95 ? 4.526 -9.690 -16.862 1.00 91.94 95 ARG A C 1
ATOM 752 O O . ARG A 1 95 ? 3.607 -10.121 -16.172 1.00 91.94 95 ARG A O 1
ATOM 759 N N . LYS A 1 96 ? 5.313 -10.490 -17.586 1.00 91.62 96 LYS A N 1
ATOM 760 C CA . LYS A 1 96 ? 5.183 -11.951 -17.588 1.00 91.62 96 LYS A CA 1
ATOM 761 C C . LYS A 1 96 ? 5.569 -12.560 -16.236 1.00 91.62 96 LYS A C 1
ATOM 763 O O . LYS A 1 96 ? 4.924 -13.511 -15.803 1.00 91.62 96 LYS A O 1
ATOM 768 N N . ALA A 1 97 ? 6.593 -12.019 -15.579 1.00 91.50 97 ALA A N 1
ATOM 769 C CA . ALA A 1 97 ? 7.029 -12.457 -14.255 1.00 91.50 97 ALA A CA 1
ATOM 770 C C . ALA A 1 97 ? 6.063 -12.029 -13.132 1.00 91.50 97 ALA A C 1
ATOM 772 O O . ALA A 1 97 ? 5.957 -12.715 -12.115 1.00 91.50 97 ALA A O 1
ATOM 773 N N . HIS A 1 98 ? 5.332 -10.926 -13.320 1.00 89.25 98 HIS A N 1
ATOM 774 C CA . HIS A 1 98 ? 4.4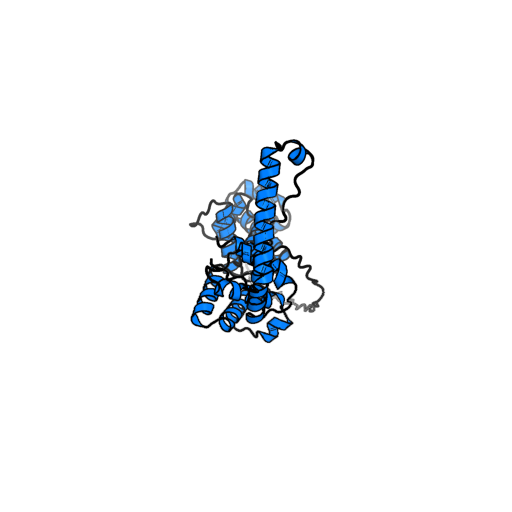56 -10.332 -12.308 1.00 89.25 98 HIS A CA 1
ATOM 775 C C . HIS A 1 98 ? 3.009 -10.178 -12.806 1.00 89.25 98 HIS A C 1
ATOM 777 O O . HIS A 1 98 ? 2.560 -9.059 -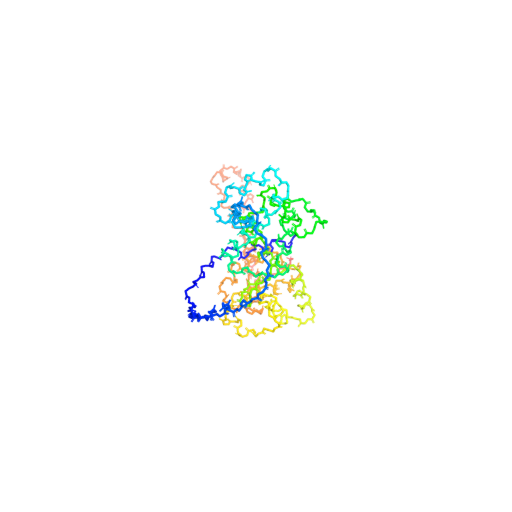13.055 1.00 89.25 98 HIS A O 1
ATOM 783 N N . PRO A 1 99 ? 2.223 -11.270 -12.883 1.00 86.88 99 PRO A N 1
ATOM 784 C CA . PRO A 1 99 ? 0.845 -11.228 -13.388 1.00 86.88 99 PRO A CA 1
ATOM 785 C C . PRO A 1 99 ? -0.111 -10.385 -12.527 1.00 86.88 99 PRO A C 1
ATOM 787 O O . PRO A 1 99 ? -1.160 -9.968 -13.005 1.00 86.88 99 PRO A O 1
ATOM 790 N N . ALA A 1 100 ? 0.247 -10.107 -11.268 1.00 84.75 100 ALA A N 1
ATOM 791 C CA . ALA A 1 100 ? -0.513 -9.219 -10.388 1.00 84.75 100 ALA A CA 1
ATOM 792 C C . ALA A 1 100 ? -0.362 -7.725 -10.744 1.00 84.75 100 ALA A C 1
ATOM 794 O O . ALA A 1 100 ? -1.136 -6.898 -10.260 1.00 84.75 100 ALA A O 1
ATOM 795 N N . TYR A 1 101 ? 0.634 -7.356 -11.558 1.00 88.25 101 TYR A N 1
ATOM 796 C CA . TYR A 1 101 ? 0.824 -5.979 -11.999 1.00 88.25 101 TYR A CA 1
ATOM 797 C C . TYR A 1 101 ? -0.231 -5.594 -13.042 1.00 88.25 101 TYR A C 1
ATOM 799 O O . TYR A 1 101 ? -0.294 -6.168 -14.130 1.00 88.25 101 TYR A O 1
ATOM 807 N N . MET A 1 102 ? -1.029 -4.571 -12.737 1.00 89.06 102 MET A N 1
ATOM 808 C CA . MET A 1 102 ? -1.953 -3.987 -13.706 1.00 89.06 102 MET A CA 1
ATOM 809 C C . MET A 1 102 ? -1.268 -2.896 -14.524 1.00 89.06 102 MET A C 1
ATOM 811 O O . MET A 1 102 ? -0.714 -1.949 -13.963 1.00 89.06 102 MET A O 1
ATOM 815 N N . ASN A 1 103 ? -1.373 -2.989 -15.850 1.00 88.88 103 ASN A N 1
ATOM 816 C CA . ASN A 1 103 ? -0.865 -1.969 -16.762 1.00 88.88 103 ASN A CA 1
ATOM 817 C C . ASN A 1 103 ? -1.845 -0.789 -16.876 1.00 88.88 103 ASN A C 1
ATOM 819 O O . ASN A 1 103 ? -2.582 -0.675 -17.855 1.00 88.88 103 ASN A O 1
ATOM 823 N N . THR A 1 104 ? -1.887 0.053 -15.845 1.00 90.19 104 THR A N 1
ATOM 824 C CA . THR A 1 104 ? -2.625 1.323 -15.844 1.00 90.19 104 THR A CA 1
ATOM 825 C C . THR A 1 104 ? -1.649 2.489 -15.956 1.00 90.19 104 THR A C 1
ATOM 827 O O . THR A 1 104 ? -0.517 2.393 -15.485 1.00 90.19 104 THR A O 1
ATOM 830 N N . GLU A 1 105 ? -2.098 3.611 -16.523 1.00 89.75 105 GLU A N 1
ATOM 831 C CA . GLU A 1 105 ? -1.296 4.842 -16.625 1.00 89.75 105 GLU A CA 1
ATOM 832 C C . GLU A 1 105 ? -0.810 5.324 -15.247 1.00 89.75 105 GLU A C 1
ATOM 834 O O . GLU A 1 105 ? 0.331 5.746 -15.073 1.00 89.75 105 GLU A O 1
ATOM 839 N N . LYS A 1 106 ? -1.654 5.177 -14.220 1.00 89.88 106 LYS A N 1
ATOM 840 C CA . LYS A 1 106 ? -1.292 5.497 -12.836 1.00 89.88 106 LYS A CA 1
ATOM 841 C C . LYS A 1 106 ? -0.174 4.594 -12.308 1.00 89.88 106 LYS A C 1
ATOM 843 O O . LYS A 1 106 ? 0.747 5.095 -11.663 1.00 89.88 106 LYS A O 1
ATOM 848 N N . ASN A 1 107 ? -0.236 3.288 -12.575 1.00 93.12 107 ASN A N 1
ATOM 849 C CA . ASN A 1 107 ? 0.793 2.345 -12.140 1.00 93.12 107 ASN A CA 1
ATOM 850 C C . ASN A 1 107 ? 2.116 2.578 -12.871 1.00 93.12 107 ASN A C 1
ATOM 852 O O . ASN A 1 107 ? 3.157 2.605 -12.216 1.00 93.12 107 ASN A O 1
ATOM 856 N N . SER A 1 108 ? 2.085 2.800 -14.189 1.00 91.50 108 SER A N 1
ATOM 857 C CA . SER A 1 108 ? 3.294 3.109 -14.959 1.00 91.50 108 SER A CA 1
ATOM 858 C C . SER A 1 108 ? 3.931 4.416 -14.490 1.00 91.50 108 SER A C 1
ATOM 860 O O . SER A 1 108 ? 5.125 4.431 -14.196 1.00 91.50 108 SER A O 1
ATOM 862 N N . ALA A 1 109 ? 3.141 5.476 -14.298 1.00 91.62 109 ALA A N 1
ATOM 863 C CA . ALA A 1 109 ? 3.636 6.753 -13.789 1.00 91.62 109 ALA A CA 1
ATOM 864 C C . ALA A 1 109 ? 4.223 6.627 -12.371 1.00 91.62 109 ALA A C 1
ATOM 866 O O . ALA A 1 109 ? 5.274 7.197 -12.077 1.00 91.62 109 ALA A O 1
ATOM 867 N N . ALA A 1 110 ? 3.586 5.854 -11.483 1.00 91.88 110 ALA A N 1
ATOM 868 C CA . ALA A 1 110 ? 4.100 5.609 -10.135 1.00 91.88 110 ALA A CA 1
ATOM 869 C C . ALA A 1 110 ? 5.434 4.842 -10.152 1.00 91.88 110 ALA A C 1
ATOM 871 O O . ALA A 1 110 ? 6.353 5.192 -9.409 1.00 91.88 110 ALA A O 1
ATOM 872 N N . MET A 1 111 ? 5.552 3.827 -11.014 1.00 94.06 111 MET A N 1
ATOM 873 C CA . MET A 1 111 ? 6.783 3.054 -11.210 1.00 94.06 111 MET A CA 1
ATOM 874 C C . MET A 1 111 ? 7.919 3.936 -11.729 1.00 94.06 111 MET A C 1
ATOM 876 O O . MET A 1 111 ? 9.001 3.944 -11.141 1.00 94.06 111 MET A O 1
ATOM 880 N N . LEU A 1 112 ? 7.666 4.715 -12.783 1.00 92.75 112 LEU A N 1
ATOM 881 C CA . LEU A 1 112 ? 8.665 5.610 -13.370 1.00 92.75 112 LEU A CA 1
ATOM 882 C C . LEU A 1 112 ? 9.095 6.699 -12.394 1.00 92.75 112 LEU A C 1
ATOM 884 O O . LEU A 1 112 ? 10.292 6.927 -12.244 1.00 92.75 112 LEU A O 1
ATOM 888 N N . ARG A 1 113 ? 8.155 7.308 -11.663 1.00 91.81 113 ARG A N 1
ATOM 889 C CA . ARG A 1 113 ? 8.480 8.287 -10.619 1.00 91.81 113 ARG A CA 1
ATOM 890 C C . ARG A 1 113 ? 9.390 7.684 -9.553 1.00 91.81 113 ARG A C 1
ATOM 892 O O . ARG A 1 113 ? 10.404 8.282 -9.215 1.00 91.81 113 ARG A O 1
ATOM 899 N N . HIS A 1 114 ? 9.081 6.478 -9.074 1.00 92.81 114 HIS A N 1
ATOM 900 C CA . HIS A 1 114 ? 9.909 5.804 -8.074 1.00 92.81 114 HIS A CA 1
ATOM 901 C C . HIS A 1 114 ? 11.328 5.506 -8.580 1.00 92.81 114 HIS A C 1
ATOM 903 O O . HIS A 1 114 ? 12.298 5.662 -7.838 1.00 92.81 114 HIS A O 1
ATOM 909 N N . LEU A 1 115 ? 11.463 5.082 -9.840 1.00 92.56 115 LEU A N 1
ATOM 910 C CA . LEU A 1 115 ? 12.769 4.852 -10.458 1.00 92.56 115 LEU A CA 1
ATOM 911 C C . LEU A 1 115 ? 13.531 6.166 -10.679 1.00 92.56 115 LEU A C 1
ATOM 913 O O . LEU A 1 115 ? 14.724 6.225 -10.397 1.00 92.56 115 LEU A O 1
ATOM 917 N N . CYS A 1 116 ? 12.848 7.227 -11.108 1.00 91.62 116 CYS A N 1
ATOM 918 C CA . CYS A 1 116 ? 13.436 8.551 -11.292 1.00 91.62 116 CYS A CA 1
ATOM 919 C C . CYS A 1 116 ? 13.963 9.130 -9.968 1.00 91.62 116 CYS A C 1
ATOM 921 O O . CYS A 1 116 ? 15.113 9.564 -9.890 1.00 91.62 116 CYS A O 1
ATOM 923 N N . GLU A 1 117 ? 13.167 9.066 -8.898 1.00 90.75 117 GLU A N 1
ATOM 924 C CA . GLU A 1 117 ? 13.579 9.478 -7.549 1.00 90.75 117 GLU A CA 1
ATOM 925 C C . GLU A 1 117 ? 14.828 8.724 -7.079 1.00 90.75 117 GLU A C 1
ATOM 927 O O . GLU A 1 117 ? 15.710 9.303 -6.445 1.00 90.75 117 GLU A O 1
ATOM 932 N N . ARG A 1 118 ? 14.915 7.428 -7.396 1.00 91.38 118 ARG A N 1
ATOM 933 C CA . ARG A 1 118 ? 15.982 6.552 -6.911 1.00 91.38 118 ARG A CA 1
ATOM 934 C C . ARG A 1 118 ? 17.281 6.654 -7.709 1.00 91.38 118 ARG A C 1
ATOM 936 O O . ARG A 1 118 ? 18.347 6.606 -7.102 1.00 91.38 118 ARG A O 1
ATOM 943 N N . PHE A 1 119 ? 17.197 6.730 -9.034 1.00 91.25 119 PHE A N 1
ATOM 944 C CA . PHE A 1 119 ? 18.353 6.581 -9.928 1.00 91.25 119 PHE A CA 1
ATOM 945 C C . PHE A 1 119 ? 18.713 7.868 -10.674 1.00 91.25 119 PHE A C 1
ATOM 947 O O . PHE A 1 119 ? 19.875 8.078 -11.006 1.00 91.25 119 PHE A O 1
ATOM 954 N N . LEU A 1 120 ? 17.747 8.765 -10.882 1.00 87.94 120 LEU A N 1
ATOM 955 C CA . LEU A 1 120 ? 17.950 10.026 -11.600 1.00 87.94 120 LEU A CA 1
ATOM 956 C C . LEU A 1 120 ? 17.931 11.249 -10.671 1.00 87.94 120 LEU A C 1
ATOM 958 O O . LEU A 1 120 ? 17.818 12.369 -11.149 1.00 87.94 120 LEU A O 1
ATOM 962 N N . ASN A 1 121 ? 18.056 11.066 -9.352 1.00 84.62 121 ASN A N 1
ATOM 963 C CA . ASN A 1 121 ? 18.017 12.143 -8.349 1.00 84.62 121 ASN A CA 1
ATOM 964 C C . ASN A 1 121 ? 16.729 12.993 -8.374 1.00 84.62 121 ASN A C 1
ATOM 966 O O . ASN A 1 121 ? 16.773 14.179 -8.045 1.00 84.62 121 ASN A O 1
ATOM 970 N N . GLY A 1 122 ? 15.586 12.409 -8.753 1.00 73.00 122 GLY A N 1
ATOM 971 C CA . GLY A 1 122 ? 14.294 13.111 -8.727 1.00 73.00 122 GLY A CA 1
ATOM 972 C C . GLY A 1 122 ? 14.177 14.213 -9.780 1.00 73.00 122 GLY A C 1
ATOM 973 O O . GLY A 1 122 ? 13.675 15.303 -9.510 1.00 73.00 122 GLY A O 1
ATOM 974 N N . VAL A 1 123 ? 14.688 13.959 -10.983 1.00 76.25 123 VAL A N 1
ATOM 975 C CA . VAL A 1 123 ? 14.533 14.874 -12.113 1.00 76.25 123 VAL A CA 1
ATOM 976 C C . VAL A 1 123 ? 13.062 14.898 -12.565 1.00 76.25 123 VAL A C 1
ATOM 978 O O . VAL A 1 123 ? 12.608 14.041 -13.316 1.00 76.25 123 VAL A O 1
ATOM 981 N N . ASP A 1 124 ? 12.323 15.917 -12.122 1.00 71.00 124 ASP A N 1
ATOM 982 C CA . ASP A 1 124 ? 10.870 16.043 -12.348 1.00 71.00 124 ASP A CA 1
ATOM 983 C C . ASP A 1 124 ? 10.467 16.667 -13.701 1.00 71.00 124 ASP A C 1
ATOM 985 O O . ASP A 1 124 ? 9.280 16.781 -14.002 1.00 71.00 124 ASP A O 1
ATOM 989 N N . HIS A 1 125 ? 11.421 17.114 -14.523 1.00 74.00 125 HIS A N 1
ATOM 990 C CA . HIS A 1 125 ? 11.120 17.824 -15.778 1.00 74.00 125 HIS A CA 1
ATOM 991 C C . HIS A 1 125 ? 11.120 16.936 -17.030 1.00 74.00 125 HIS A C 1
ATOM 993 O O . HIS A 1 125 ? 10.828 17.433 -18.117 1.00 74.00 125 HIS A O 1
ATOM 999 N N . LEU A 1 126 ? 11.473 15.657 -16.896 1.00 81.81 126 LEU A N 1
ATOM 1000 C CA . LEU A 1 126 ? 11.523 14.720 -18.016 1.00 81.81 126 LEU A CA 1
ATOM 1001 C C . LEU A 1 126 ? 10.150 14.091 -18.252 1.00 81.81 126 LEU A C 1
ATOM 1003 O O . LEU A 1 126 ? 9.421 13.778 -17.311 1.00 81.81 126 LEU A O 1
ATOM 1007 N N . ARG A 1 127 ? 9.810 13.884 -19.525 1.00 86.88 127 ARG A N 1
ATOM 1008 C CA . ARG A 1 127 ? 8.632 13.094 -19.916 1.00 86.88 127 ARG A CA 1
ATOM 1009 C C . ARG A 1 127 ? 8.903 11.606 -19.706 1.00 86.88 127 ARG A C 1
ATOM 1011 O O . ARG A 1 127 ? 10.053 11.185 -19.748 1.00 86.88 127 ARG A O 1
ATOM 1018 N N . ASP A 1 128 ? 7.854 10.800 -19.564 1.00 86.12 128 ASP A N 1
ATOM 1019 C CA . ASP A 1 128 ? 7.962 9.355 -19.303 1.00 86.12 128 ASP A CA 1
ATOM 1020 C C . ASP A 1 128 ? 8.915 8.628 -20.271 1.00 86.12 128 ASP A C 1
ATOM 1022 O O . ASP A 1 128 ? 9.772 7.863 -19.836 1.00 86.12 128 ASP A O 1
ATOM 1026 N N . GLU A 1 129 ? 8.835 8.922 -21.572 1.00 87.25 129 GLU A N 1
ATOM 1027 C CA . GLU A 1 129 ? 9.733 8.357 -22.595 1.00 87.25 129 GLU A CA 1
ATOM 1028 C C . GLU A 1 129 ? 11.204 8.750 -22.374 1.00 87.25 129 GLU A C 1
ATOM 1030 O O . GLU A 1 129 ? 12.111 7.940 -22.555 1.00 87.25 129 GLU A O 1
ATOM 1035 N N . GLU A 1 130 ? 11.451 9.992 -21.956 1.00 88.62 130 GLU A N 1
ATOM 1036 C CA . GLU A 1 130 ? 12.795 10.506 -21.682 1.00 88.62 130 GLU A CA 1
ATOM 1037 C C . GLU A 1 130 ? 13.355 9.897 -20.393 1.00 88.62 130 GLU A C 1
ATOM 1039 O O . GLU A 1 130 ? 14.532 9.550 -20.344 1.00 88.62 130 GLU A O 1
ATOM 1044 N N . VAL A 1 131 ? 12.508 9.693 -19.378 1.00 88.94 131 VAL A N 1
ATOM 1045 C CA . VAL A 1 131 ? 12.873 8.988 -18.141 1.00 88.94 131 VAL A CA 1
ATOM 1046 C C . VAL A 1 131 ? 13.268 7.545 -18.446 1.00 88.94 131 VAL A C 1
ATOM 1048 O O . VAL A 1 131 ? 14.313 7.096 -17.981 1.00 88.94 131 VAL A O 1
ATOM 1051 N N . ILE A 1 132 ? 12.472 6.821 -19.239 1.00 90.75 132 ILE A N 1
ATOM 1052 C CA . ILE A 1 132 ? 12.779 5.438 -19.634 1.00 90.75 132 ILE A CA 1
ATOM 1053 C C . ILE A 1 132 ? 14.110 5.384 -20.384 1.00 90.75 132 ILE A C 1
ATOM 1055 O O . ILE A 1 132 ? 14.964 4.560 -20.055 1.00 90.75 132 ILE A O 1
ATOM 1059 N N . PHE A 1 133 ? 14.308 6.283 -21.349 1.00 89.81 133 PHE A N 1
ATOM 1060 C CA . PHE A 1 133 ? 15.540 6.339 -22.127 1.00 89.81 133 PHE A CA 1
ATOM 1061 C C . PHE A 1 133 ? 16.767 6.641 -21.255 1.00 89.81 133 PHE A C 1
ATOM 1063 O O . PHE A 1 133 ? 17.799 5.984 -21.395 1.00 89.81 133 PHE A O 1
ATOM 1070 N N . GLU A 1 134 ? 16.668 7.592 -20.325 1.00 89.62 134 GLU A N 1
ATOM 1071 C CA . GLU A 1 134 ? 17.763 7.929 -19.410 1.00 89.62 134 GLU A CA 1
ATOM 1072 C C . GLU A 1 134 ? 18.071 6.796 -18.424 1.00 89.62 134 GLU A C 1
ATOM 1074 O O . GLU A 1 134 ? 19.241 6.459 -18.236 1.00 89.62 134 GLU A O 1
ATOM 1079 N N . LEU A 1 135 ? 17.045 6.144 -17.865 1.00 90.88 135 LEU A N 1
ATOM 1080 C CA . LEU A 1 135 ? 17.211 4.954 -17.022 1.00 90.88 135 LEU A CA 1
ATOM 1081 C C . LEU A 1 135 ? 17.835 3.790 -17.803 1.00 90.88 135 LEU A C 1
ATOM 1083 O O . LEU A 1 135 ? 18.618 3.017 -17.254 1.00 90.88 135 LEU A O 1
ATOM 1087 N N . PHE A 1 136 ? 17.491 3.628 -19.082 1.00 90.94 136 PHE A N 1
ATOM 1088 C CA . PHE A 1 136 ? 18.099 2.605 -19.927 1.00 90.94 136 PHE A CA 1
ATOM 1089 C C . PHE A 1 136 ? 19.566 2.930 -20.209 1.00 90.94 136 PHE A C 1
ATOM 1091 O O . PHE A 1 136 ? 20.434 2.070 -20.069 1.00 90.94 136 PHE A O 1
ATOM 1098 N N . ARG A 1 137 ? 19.864 4.194 -20.528 1.00 88.44 137 ARG A N 1
ATOM 1099 C CA . ARG A 1 137 ? 21.225 4.681 -20.771 1.00 88.44 137 ARG A CA 1
ATOM 1100 C C . ARG A 1 137 ? 22.129 4.533 -19.546 1.00 88.44 137 ARG A C 1
ATOM 1102 O O . ARG A 1 137 ? 23.312 4.244 -19.716 1.00 88.44 137 ARG A O 1
ATOM 1109 N N . SER A 1 138 ? 21.600 4.717 -18.336 1.00 88.69 138 SER A N 1
ATOM 1110 C CA . SER A 1 138 ? 22.344 4.494 -17.089 1.00 88.69 138 SER A CA 1
ATOM 1111 C C . SER A 1 138 ? 22.480 3.013 -16.713 1.00 88.69 138 SER A C 1
ATOM 1113 O O . SER A 1 138 ? 23.284 2.679 -15.845 1.00 88.69 138 SER A O 1
ATOM 1115 N N . GLY A 1 139 ? 21.740 2.117 -17.378 1.00 90.31 139 GLY A N 1
ATOM 1116 C CA . GLY A 1 139 ? 21.690 0.690 -17.058 1.00 90.31 139 GLY A CA 1
ATOM 1117 C C . GLY A 1 139 ? 20.785 0.352 -15.869 1.00 90.31 139 GLY A C 1
ATOM 1118 O O . GLY A 1 139 ? 20.816 -0.777 -15.383 1.00 90.31 139 GLY A O 1
ATOM 1119 N N . ASP A 1 140 ? 19.967 1.300 -15.404 1.00 93.25 140 ASP A N 1
ATOM 1120 C CA . ASP A 1 140 ? 19.062 1.120 -14.266 1.00 93.25 140 ASP A CA 1
ATOM 1121 C C . ASP A 1 140 ? 17.664 0.636 -14.679 1.00 93.25 140 ASP A C 1
ATOM 1123 O O . ASP A 1 140 ? 16.928 0.101 -13.843 1.00 93.25 140 ASP A O 1
ATOM 1127 N N . PHE A 1 141 ? 17.287 0.759 -15.956 1.00 92.81 141 PHE A N 1
ATOM 1128 C CA . PHE A 1 141 ? 16.039 0.202 -16.484 1.00 92.81 141 PHE A CA 1
ATOM 1129 C C . PHE A 1 141 ? 16.159 -1.314 -16.691 1.00 92.81 141 PHE A C 1
ATOM 1131 O O . PHE A 1 141 ? 16.341 -1.805 -17.801 1.00 92.81 141 PHE A O 1
ATOM 1138 N N . THR A 1 142 ? 16.084 -2.069 -15.597 1.00 93.38 142 THR A N 1
ATOM 1139 C CA . THR A 1 142 ? 16.218 -3.533 -15.586 1.00 93.38 142 THR A CA 1
ATOM 1140 C C . THR A 1 142 ? 15.005 -4.201 -14.951 1.00 93.38 142 THR A C 1
ATOM 1142 O O . THR A 1 142 ? 14.305 -3.603 -14.133 1.00 93.38 142 THR A O 1
ATOM 1145 N N . GLU A 1 143 ? 14.780 -5.480 -15.265 1.00 93.56 143 GLU A N 1
ATOM 1146 C CA . GLU A 1 143 ? 13.709 -6.275 -14.646 1.00 93.56 143 GLU A CA 1
ATOM 1147 C C . GLU A 1 143 ? 13.839 -6.315 -13.114 1.00 93.56 143 GLU A C 1
ATOM 1149 O O . GLU A 1 143 ? 12.847 -6.192 -12.399 1.00 93.56 143 GLU A O 1
ATOM 1154 N N . VAL A 1 144 ? 15.069 -6.412 -12.599 1.00 93.88 144 VAL A N 1
ATOM 1155 C CA . VAL A 1 144 ? 15.352 -6.442 -11.155 1.00 93.88 144 VAL A CA 1
ATOM 1156 C C . VAL A 1 144 ? 14.923 -5.137 -10.483 1.00 93.88 144 VAL A C 1
ATOM 1158 O O . VAL A 1 144 ? 14.272 -5.163 -9.436 1.00 93.88 144 VAL A O 1
ATOM 1161 N N . ASN A 1 145 ? 15.243 -3.993 -11.091 1.00 94.50 145 ASN A N 1
ATOM 1162 C CA . ASN A 1 145 ? 14.874 -2.688 -10.550 1.00 94.50 145 ASN A CA 1
ATOM 1163 C C . ASN A 1 145 ? 13.372 -2.418 -10.680 1.00 94.50 145 ASN A C 1
ATOM 1165 O O . ASN A 1 145 ? 12.770 -1.898 -9.739 1.00 94.50 145 ASN A O 1
ATOM 1169 N N . LEU A 1 146 ? 12.747 -2.832 -11.787 1.00 93.81 146 LEU A N 1
ATOM 1170 C CA . LEU A 1 146 ? 11.292 -2.784 -11.954 1.00 93.81 146 LEU A CA 1
ATOM 1171 C C . LEU A 1 146 ? 10.590 -3.635 -10.892 1.00 93.81 146 LEU A C 1
ATOM 1173 O O . LEU A 1 146 ? 9.671 -3.157 -10.232 1.00 93.81 146 LEU A O 1
ATOM 1177 N N . ARG A 1 147 ? 11.062 -4.857 -10.640 1.00 94.38 147 ARG A N 1
ATOM 1178 C CA . ARG A 1 147 ? 10.543 -5.710 -9.566 1.00 94.38 147 ARG A CA 1
ATOM 1179 C C . ARG A 1 147 ? 10.676 -5.054 -8.194 1.00 94.38 147 ARG A C 1
ATOM 1181 O O . ARG A 1 147 ? 9.708 -5.020 -7.437 1.00 94.38 147 ARG A O 1
ATOM 1188 N N . ALA A 1 148 ? 11.845 -4.503 -7.875 1.00 93.06 148 ALA A N 1
ATOM 1189 C CA . ALA A 1 148 ? 12.064 -3.828 -6.600 1.00 93.06 148 ALA A CA 1
ATOM 1190 C C . ALA A 1 148 ? 11.144 -2.604 -6.430 1.00 93.06 148 ALA A C 1
ATOM 1192 O O . ALA A 1 148 ? 10.599 -2.388 -5.344 1.00 93.06 148 ALA A O 1
ATOM 1193 N N . ALA A 1 149 ? 10.939 -1.829 -7.501 1.00 94.25 149 ALA A N 1
ATOM 1194 C CA . ALA A 1 149 ? 10.002 -0.711 -7.525 1.00 94.25 149 ALA A CA 1
ATOM 1195 C C . ALA A 1 149 ? 8.557 -1.185 -7.318 1.00 94.25 149 ALA A C 1
ATOM 1197 O O . ALA A 1 149 ? 7.850 -0.642 -6.470 1.00 94.25 149 ALA A O 1
ATOM 1198 N N . PHE A 1 150 ? 8.148 -2.245 -8.018 1.00 93.56 150 PHE A N 1
ATOM 1199 C CA . PHE A 1 150 ? 6.826 -2.850 -7.885 1.00 93.56 150 PHE A CA 1
ATOM 1200 C C . PHE A 1 150 ? 6.554 -3.302 -6.450 1.00 93.56 150 PHE A C 1
ATOM 1202 O O . PHE A 1 150 ? 5.567 -2.885 -5.851 1.00 93.56 150 PHE A O 1
ATOM 1209 N N . GLU A 1 151 ? 7.455 -4.084 -5.853 1.00 92.12 151 GLU A N 1
ATOM 1210 C CA . GLU A 1 151 ? 7.310 -4.572 -4.478 1.00 92.12 151 GLU A CA 1
ATOM 1211 C C . GLU A 1 151 ? 7.307 -3.425 -3.452 1.00 92.12 151 GLU A C 1
ATOM 1213 O O . GLU A 1 151 ? 6.602 -3.488 -2.441 1.00 92.12 151 GLU A O 1
ATOM 1218 N N . ALA A 1 152 ? 8.087 -2.363 -3.676 1.00 91.62 152 ALA A N 1
ATOM 1219 C CA . ALA A 1 152 ? 8.091 -1.185 -2.811 1.00 91.62 152 ALA A CA 1
ATOM 1220 C C . ALA A 1 152 ? 6.779 -0.392 -2.909 1.00 91.62 152 ALA A C 1
ATOM 1222 O O . ALA A 1 152 ? 6.212 -0.007 -1.883 1.00 91.62 152 ALA A O 1
ATOM 1223 N N . LEU A 1 153 ? 6.276 -0.164 -4.122 1.00 91.81 153 LEU A N 1
ATOM 1224 C CA . LEU A 1 153 ? 5.046 0.590 -4.359 1.00 91.81 153 LEU A CA 1
ATOM 1225 C C . LEU A 1 153 ? 3.796 -0.198 -3.954 1.00 91.81 153 LEU A C 1
ATOM 1227 O O . LEU A 1 153 ? 2.859 0.391 -3.411 1.00 91.81 153 LEU A O 1
ATOM 1231 N N . LEU A 1 154 ? 3.805 -1.521 -4.129 1.00 89.75 154 LEU A N 1
ATOM 1232 C CA . LEU A 1 154 ? 2.745 -2.411 -3.660 1.00 89.75 154 LEU A CA 1
ATOM 1233 C C . LEU A 1 154 ? 2.627 -2.363 -2.130 1.00 89.75 154 LEU A C 1
ATOM 1235 O O . LEU A 1 154 ? 1.537 -2.137 -1.608 1.00 89.75 154 LEU A O 1
ATOM 1239 N N . ARG A 1 155 ? 3.756 -2.457 -1.409 1.00 87.62 155 ARG A N 1
ATOM 1240 C CA . ARG A 1 155 ? 3.799 -2.299 0.060 1.00 87.62 155 ARG A CA 1
ATOM 1241 C C . ARG A 1 155 ? 3.341 -0.919 0.531 1.00 87.62 155 ARG A C 1
ATOM 1243 O O . ARG A 1 155 ? 2.792 -0.780 1.616 1.00 87.62 155 ARG A O 1
ATOM 1250 N N . ARG A 1 156 ? 3.556 0.124 -0.271 1.00 86.56 156 ARG A N 1
ATOM 1251 C CA . ARG A 1 156 ? 3.099 1.487 0.047 1.00 86.56 156 ARG A CA 1
ATOM 1252 C C . ARG A 1 156 ? 1.626 1.729 -0.276 1.00 86.56 156 ARG A C 1
ATOM 1254 O O . ARG A 1 156 ? 1.116 2.791 0.075 1.00 86.56 156 ARG A O 1
ATOM 1261 N N . GLY A 1 157 ? 0.958 0.805 -0.967 1.00 84.50 157 GLY A N 1
ATOM 1262 C CA . GLY A 1 157 ? -0.394 1.055 -1.454 1.00 84.50 157 GLY A CA 1
ATOM 1263 C C . GLY A 1 157 ? -0.460 2.102 -2.566 1.00 84.50 157 GLY A C 1
ATOM 1264 O O . GLY A 1 157 ? -1.483 2.760 -2.742 1.00 84.50 157 GLY A O 1
ATOM 1265 N N . ALA A 1 158 ? 0.636 2.318 -3.292 1.00 87.94 158 ALA A N 1
ATOM 1266 C CA . ALA A 1 158 ? 0.688 3.317 -4.358 1.00 87.94 158 ALA A CA 1
ATOM 1267 C C . ALA A 1 158 ? 0.164 2.776 -5.698 1.00 87.94 158 ALA A C 1
ATOM 1269 O O . ALA A 1 15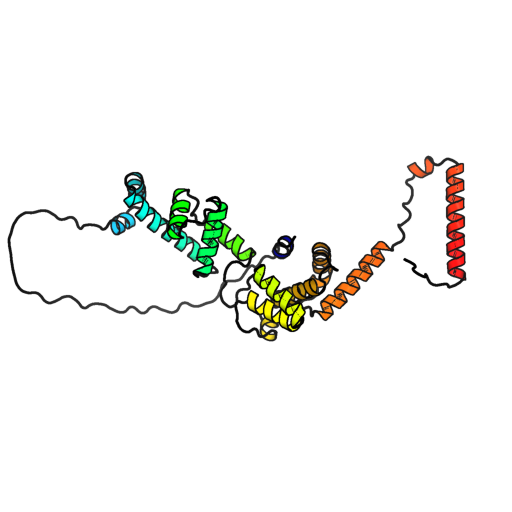8 ? -0.247 3.561 -6.549 1.00 87.94 158 ALA A O 1
ATOM 1270 N N . LEU A 1 159 ? 0.153 1.449 -5.865 1.00 89.88 159 LEU A N 1
ATOM 1271 C CA . LEU A 1 159 ? -0.329 0.784 -7.073 1.00 89.88 159 LEU A CA 1
ATOM 1272 C C . LEU A 1 159 ? -1.808 0.425 -6.967 1.00 89.88 159 LEU A C 1
ATOM 1274 O O . LEU A 1 159 ? -2.308 0.079 -5.895 1.00 89.88 159 LEU A O 1
ATOM 1278 N N . ASP A 1 160 ? -2.482 0.472 -8.105 1.00 86.62 160 ASP A N 1
ATOM 1279 C CA . ASP A 1 160 ? -3.778 -0.149 -8.313 1.00 86.62 160 ASP A CA 1
ATOM 1280 C C . ASP A 1 160 ? -3.590 -1.660 -8.497 1.00 86.62 160 ASP A C 1
ATOM 1282 O O . ASP A 1 160 ? -2.675 -2.109 -9.197 1.00 86.62 160 ASP A O 1
ATOM 1286 N N . VAL A 1 161 ? -4.465 -2.437 -7.863 1.00 83.88 161 VAL A N 1
ATOM 1287 C CA . VAL A 1 161 ? -4.498 -3.902 -7.936 1.00 83.88 161 VAL A CA 1
ATOM 1288 C C . VAL A 1 161 ? -5.819 -4.355 -8.546 1.00 83.88 161 VAL A C 1
ATOM 1290 O O . VAL A 1 161 ? -6.817 -3.637 -8.468 1.00 83.88 161 VAL A O 1
ATOM 1293 N N . GLY A 1 162 ? -5.822 -5.547 -9.145 1.00 77.88 162 GLY A N 1
ATOM 1294 C CA . GLY A 1 162 ? -7.023 -6.123 -9.749 1.00 77.88 162 GLY A CA 1
ATOM 1295 C C . GLY A 1 162 ? -8.149 -6.330 -8.739 1.00 77.88 162 GLY A C 1
ATOM 1296 O O . GLY A 1 162 ? -7.902 -6.518 -7.545 1.00 77.88 162 GLY A O 1
ATOM 1297 N N . GLU A 1 163 ? -9.391 -6.323 -9.226 1.00 69.62 163 GLU A N 1
ATOM 1298 C CA . GLU A 1 163 ? -10.561 -6.598 -8.392 1.00 69.62 163 GLU A CA 1
ATOM 1299 C C . GLU A 1 163 ? -10.408 -7.947 -7.676 1.00 69.62 163 GLU A C 1
ATOM 1301 O O . GLU A 1 163 ? -10.113 -8.972 -8.289 1.00 69.62 163 GLU A O 1
ATOM 1306 N N . GLY A 1 164 ? -10.610 -7.944 -6.357 1.00 66.56 164 GLY A N 1
ATOM 1307 C CA . GLY A 1 164 ? -10.468 -9.138 -5.520 1.00 66.56 164 GLY A CA 1
ATOM 1308 C C . GLY A 1 164 ? -9.074 -9.346 -4.925 1.00 66.56 164 GLY A C 1
ATOM 1309 O O . GLY A 1 164 ? -8.936 -10.179 -4.031 1.00 66.56 164 GLY A O 1
ATOM 1310 N N . HIS A 1 165 ? -8.067 -8.567 -5.329 1.00 77.81 165 HIS A N 1
ATOM 1311 C CA . HIS A 1 165 ? -6.789 -8.513 -4.625 1.00 77.81 165 HIS A CA 1
ATOM 1312 C C . HIS A 1 165 ? -6.811 -7.450 -3.529 1.00 77.81 165 HIS A C 1
ATOM 1314 O O . HIS A 1 165 ? -7.338 -6.353 -3.701 1.00 77.81 165 HIS A O 1
ATOM 1320 N N . VAL A 1 166 ? -6.231 -7.788 -2.378 1.00 83.44 166 VAL A N 1
ATOM 1321 C CA . VAL A 1 166 ? -6.173 -6.883 -1.232 1.00 83.44 166 VAL A CA 1
ATOM 1322 C C . VAL A 1 166 ? -4.966 -5.966 -1.371 1.00 83.44 166 VAL A C 1
ATOM 1324 O O . VAL A 1 166 ? -3.820 -6.409 -1.317 1.00 83.44 166 VAL A O 1
ATOM 1327 N N . LYS A 1 167 ? -5.234 -4.670 -1.503 1.00 87.81 167 LYS A N 1
ATOM 1328 C CA . LYS A 1 167 ? -4.235 -3.607 -1.493 1.00 87.81 167 LYS A CA 1
ATOM 1329 C C . LYS A 1 167 ? -4.090 -2.997 -0.097 1.00 87.81 167 LYS A C 1
ATOM 1331 O O . LYS A 1 167 ? -5.053 -2.838 0.661 1.00 87.81 167 LYS A O 1
ATOM 1336 N N . GLN A 1 168 ? -2.859 -2.610 0.223 1.00 86.50 168 GLN A N 1
ATOM 1337 C CA . GLN A 1 168 ? -2.562 -1.757 1.367 1.00 86.50 168 GLN A CA 1
ATOM 1338 C C . GLN A 1 168 ? -3.020 -0.323 1.092 1.00 86.50 168 GLN A C 1
ATOM 1340 O O . GLN A 1 168 ? -2.795 0.190 0.002 1.00 86.50 168 GLN A O 1
ATOM 1345 N N . LEU A 1 169 ? -3.654 0.330 2.065 1.00 89.00 169 LEU A N 1
ATOM 1346 C CA . LEU A 1 169 ? -4.099 1.709 1.878 1.00 89.00 169 LEU A CA 1
ATOM 1347 C C . LEU A 1 169 ? -2.903 2.655 1.760 1.00 89.00 169 LEU A C 1
ATOM 1349 O O . LEU A 1 169 ? -1.945 2.576 2.537 1.00 89.00 169 LEU A O 1
ATOM 1353 N N . SER A 1 170 ? -3.005 3.588 0.820 1.00 88.94 170 SER A N 1
ATOM 1354 C CA . SER A 1 170 ? -2.122 4.742 0.758 1.00 88.94 170 SER A CA 1
ATOM 1355 C C . SER A 1 170 ? -2.339 5.646 1.979 1.00 88.94 170 SER A C 1
ATOM 1357 O O . SER A 1 170 ? -3.348 5.565 2.689 1.00 88.94 170 SER A O 1
ATOM 1359 N N . ARG A 1 171 ? -1.393 6.557 2.231 1.00 87.69 171 ARG A N 1
ATOM 1360 C CA . ARG A 1 171 ? -1.524 7.533 3.323 1.00 87.69 171 ARG A CA 1
ATOM 1361 C C . ARG A 1 171 ? -2.774 8.403 3.170 1.00 87.69 171 ARG A C 1
ATOM 1363 O O . ARG A 1 171 ? -3.433 8.693 4.162 1.00 87.69 171 ARG A O 1
ATOM 1370 N N . GLU A 1 172 ? -3.083 8.821 1.949 1.00 89.25 172 GLU A N 1
ATOM 1371 C CA . GLU A 1 172 ? -4.247 9.659 1.648 1.00 89.25 172 GLU A CA 1
ATOM 1372 C C . GLU A 1 172 ? -5.550 8.893 1.886 1.00 89.25 172 GLU A C 1
ATOM 1374 O O . GLU A 1 172 ? -6.433 9.391 2.580 1.00 89.25 172 GLU A O 1
ATOM 1379 N N . GLU A 1 173 ? -5.623 7.644 1.414 1.00 92.06 173 GLU A N 1
ATOM 1380 C CA . GLU A 1 173 ? -6.771 6.755 1.632 1.00 92.06 173 GLU A CA 1
ATOM 1381 C C . GLU A 1 173 ? -7.003 6.514 3.133 1.00 92.06 173 GLU A C 1
ATOM 1383 O O . GLU A 1 173 ? -8.133 6.594 3.620 1.00 92.06 173 GLU A O 1
ATOM 1388 N N . LEU A 1 174 ? -5.932 6.288 3.902 1.00 91.81 174 LEU A N 1
ATOM 1389 C CA . LEU A 1 174 ? -6.023 6.119 5.352 1.00 91.81 174 LEU A CA 1
ATOM 1390 C C . LEU A 1 174 ? -6.518 7.394 6.052 1.00 91.81 174 LEU A C 1
ATOM 1392 O O . LEU A 1 174 ? -7.330 7.312 6.973 1.00 91.81 174 LEU A O 1
ATOM 1396 N N . LEU A 1 175 ? -6.076 8.577 5.616 1.00 91.38 175 LEU A N 1
ATOM 1397 C CA . LEU A 1 175 ? -6.579 9.847 6.150 1.00 91.38 175 LEU A CA 1
ATOM 1398 C C . LEU A 1 175 ? -8.074 10.026 5.873 1.00 91.38 175 LEU A C 1
ATOM 1400 O O . LEU A 1 175 ? -8.793 10.497 6.755 1.00 91.38 175 LEU A O 1
ATOM 1404 N N . THR A 1 176 ? -8.561 9.601 4.706 1.00 92.62 176 THR A N 1
ATOM 1405 C CA . THR A 1 176 ? -9.998 9.586 4.404 1.00 92.62 176 THR A CA 1
ATOM 1406 C C . THR A 1 176 ? -10.760 8.648 5.339 1.00 92.62 176 THR A C 1
ATOM 1408 O O . THR A 1 176 ? -11.784 9.048 5.886 1.00 92.62 176 THR A O 1
ATOM 1411 N N . VAL A 1 177 ? -10.239 7.447 5.615 1.00 93.88 177 VAL A N 1
ATOM 1412 C CA . VAL A 1 177 ? -10.849 6.522 6.592 1.00 93.88 177 VAL A CA 1
ATOM 1413 C C . VAL A 1 177 ? -10.923 7.149 7.988 1.00 93.88 177 VAL A C 1
ATOM 1415 O O . VAL A 1 177 ? -11.943 7.042 8.668 1.00 93.88 177 VAL A O 1
ATOM 1418 N N . ILE A 1 178 ? -9.862 7.834 8.422 1.00 91.06 178 ILE A N 1
ATOM 1419 C CA . ILE A 1 178 ? -9.826 8.520 9.723 1.00 91.06 178 ILE A CA 1
ATOM 1420 C C . ILE A 1 178 ? -10.824 9.687 9.758 1.00 91.06 178 ILE A C 1
ATOM 1422 O O . ILE A 1 178 ? -11.465 9.923 10.785 1.00 91.06 178 ILE A O 1
ATOM 1426 N N . ALA A 1 179 ? -10.976 10.422 8.656 1.00 90.88 179 ALA A N 1
ATOM 1427 C CA . ALA A 1 179 ? -11.972 11.483 8.544 1.00 90.88 179 ALA A CA 1
ATOM 1428 C C . ALA A 1 179 ? -13.404 10.925 8.623 1.00 90.88 179 ALA A C 1
ATOM 1430 O O . ALA A 1 179 ? -14.231 11.465 9.363 1.00 90.88 179 ALA A O 1
ATOM 1431 N N . ASP A 1 180 ? -13.677 9.808 7.943 1.00 92.81 180 ASP A N 1
ATOM 1432 C CA . ASP A 1 180 ? -14.963 9.105 8.004 1.00 92.81 180 ASP A CA 1
ATOM 1433 C C . ASP A 1 180 ? -15.274 8.594 9.408 1.00 92.81 180 ASP A C 1
ATOM 1435 O O . ASP A 1 180 ? -16.400 8.734 9.883 1.00 92.81 180 ASP A O 1
ATOM 1439 N N . LEU A 1 181 ? -14.273 8.074 10.121 1.00 93.62 181 LEU A N 1
ATOM 1440 C CA . LEU A 1 181 ? -14.434 7.640 11.507 1.00 93.62 181 LEU A CA 1
ATOM 1441 C C . LEU A 1 181 ? -14.937 8.772 12.408 1.00 93.62 181 LEU A C 1
ATOM 1443 O O . LEU A 1 181 ? -15.800 8.551 13.255 1.00 93.62 181 LEU A O 1
ATOM 1447 N N . ARG A 1 182 ? -14.418 9.987 12.216 1.00 89.81 182 ARG A N 1
ATOM 1448 C CA . ARG A 1 182 ? -14.781 11.158 13.028 1.00 89.81 182 ARG A CA 1
ATOM 1449 C C . ARG A 1 182 ? -16.149 11.739 12.683 1.00 89.81 182 ARG A C 1
ATOM 1451 O O . ARG A 1 182 ? -16.747 12.394 13.529 1.00 89.81 182 ARG A O 1
ATOM 1458 N N . THR A 1 183 ? -16.618 11.542 11.456 1.00 92.81 183 THR A N 1
ATOM 1459 C CA . THR A 1 183 ? -17.834 12.183 10.927 1.00 92.81 183 THR A CA 1
ATOM 1460 C C . THR A 1 183 ? -19.035 11.242 10.906 1.00 92.81 183 THR A C 1
ATOM 1462 O O . THR A 1 183 ? -20.129 11.634 11.300 1.00 92.81 183 THR A O 1
ATOM 1465 N N . HIS A 1 184 ? -18.826 9.993 10.494 1.00 92.81 184 HIS A N 1
ATOM 1466 C CA . HIS A 1 184 ? -19.872 8.996 10.256 1.00 92.81 184 HIS A CA 1
ATOM 1467 C C . HIS A 1 184 ? -19.779 7.785 11.198 1.00 92.81 184 HIS A C 1
ATOM 1469 O O . HIS A 1 184 ? -20.663 6.927 11.204 1.00 92.81 184 HIS A O 1
ATOM 1475 N N . GLY A 1 185 ? -18.720 7.706 12.005 1.00 92.31 185 GLY A N 1
ATOM 1476 C CA . GLY A 1 185 ? -18.510 6.633 12.967 1.00 92.31 185 GLY A CA 1
ATOM 1477 C C . GLY A 1 185 ? -17.866 5.382 12.368 1.00 92.31 185 GLY A C 1
ATOM 1478 O O . GLY A 1 185 ? -17.472 5.310 11.202 1.00 92.31 185 GLY A O 1
ATOM 1479 N N . ALA A 1 186 ? -17.724 4.366 13.215 1.00 92.62 186 ALA A N 1
ATOM 1480 C CA . ALA A 1 186 ? -16.799 3.276 12.948 1.00 92.62 186 ALA A CA 1
ATOM 1481 C C . ALA A 1 186 ? -17.263 2.283 11.872 1.00 92.62 186 ALA A C 1
ATOM 1483 O O . ALA A 1 186 ? -16.444 1.806 11.091 1.00 92.62 186 ALA A O 1
ATOM 1484 N N . ALA A 1 187 ? -18.568 2.012 11.776 1.00 92.06 187 ALA A N 1
ATOM 1485 C CA . ALA A 1 187 ? -19.112 1.131 10.742 1.00 92.06 187 ALA A CA 1
ATOM 1486 C C . ALA A 1 187 ? -18.847 1.678 9.329 1.00 92.06 187 ALA A C 1
ATOM 1488 O O . ALA A 1 187 ? -18.423 0.935 8.441 1.00 92.06 187 ALA A O 1
ATOM 1489 N N . GLN A 1 188 ? -19.033 2.989 9.140 1.00 93.38 188 GLN A N 1
ATOM 1490 C CA . GLN A 1 188 ? -18.753 3.649 7.870 1.00 93.38 188 GLN A CA 1
ATOM 1491 C C . GLN A 1 188 ? -17.251 3.663 7.572 1.00 93.38 188 GLN A C 1
ATOM 1493 O O . GLN A 1 188 ? -16.858 3.330 6.459 1.00 93.38 188 GLN A O 1
ATOM 1498 N N . ALA A 1 189 ? -16.409 3.964 8.565 1.00 94.31 189 ALA A N 1
ATOM 1499 C CA . ALA A 1 189 ? -14.956 3.933 8.399 1.00 94.31 189 ALA A CA 1
ATOM 1500 C C . ALA A 1 189 ? -14.437 2.544 7.993 1.00 94.31 189 ALA A C 1
ATOM 1502 O O . ALA A 1 189 ? -13.600 2.445 7.098 1.00 94.31 189 ALA A O 1
ATOM 1503 N N . ILE A 1 190 ? -14.970 1.466 8.586 1.00 94.31 190 ILE A N 1
ATOM 1504 C CA . ILE A 1 190 ? -14.654 0.089 8.175 1.00 94.31 190 ILE A CA 1
ATOM 1505 C C . ILE A 1 190 ? -15.074 -0.130 6.719 1.00 94.31 190 ILE A C 1
ATOM 1507 O O . ILE A 1 190 ? -14.276 -0.614 5.920 1.00 94.31 190 ILE A O 1
ATOM 1511 N N . ALA A 1 191 ? -16.299 0.248 6.342 1.00 93.81 191 ALA A N 1
ATOM 1512 C CA . ALA A 1 191 ? -16.766 0.089 4.967 1.00 93.81 191 ALA A CA 1
ATOM 1513 C C . ALA A 1 191 ? -15.888 0.861 3.964 1.00 93.81 191 ALA A C 1
ATOM 1515 O O . ALA A 1 191 ? -15.548 0.323 2.912 1.00 93.81 191 ALA A O 1
ATOM 1516 N N . THR A 1 192 ? -15.484 2.091 4.293 1.00 94.19 192 THR A N 1
ATOM 1517 C CA . THR A 1 192 ? -14.566 2.900 3.479 1.00 94.19 192 THR A CA 1
ATOM 1518 C C . THR A 1 192 ? -13.180 2.260 3.385 1.00 94.19 192 THR A C 1
ATOM 1520 O O . THR A 1 192 ? -12.632 2.167 2.288 1.00 94.19 192 THR A O 1
ATOM 1523 N N . TYR A 1 193 ? -12.641 1.737 4.491 1.00 95.12 193 TYR A N 1
ATOM 1524 C CA . TYR A 1 193 ? -11.371 1.007 4.486 1.00 95.12 193 TYR A CA 1
ATOM 1525 C C . TYR A 1 193 ? -11.418 -0.173 3.512 1.00 95.12 193 TYR A C 1
ATOM 1527 O O . TYR A 1 193 ? -10.551 -0.316 2.651 1.00 95.12 193 TYR A O 1
ATOM 1535 N N . LEU A 1 194 ? -12.467 -0.995 3.604 1.00 93.56 194 LEU A N 1
ATOM 1536 C CA . LEU A 1 194 ? -12.634 -2.160 2.739 1.00 93.56 194 LEU A CA 1
ATOM 1537 C C . LEU A 1 194 ? -12.792 -1.770 1.264 1.00 93.56 194 LEU A C 1
ATOM 1539 O O . LEU A 1 194 ? -12.263 -2.465 0.398 1.00 93.56 194 LEU A O 1
ATOM 1543 N N . LYS A 1 195 ? -13.486 -0.660 0.967 1.00 92.19 195 LYS A N 1
ATOM 1544 C CA . LYS A 1 195 ? -13.631 -0.142 -0.405 1.00 92.19 195 LYS A CA 1
ATOM 1545 C C . LYS A 1 195 ? -12.274 0.186 -1.016 1.00 92.19 195 LYS A C 1
ATOM 1547 O O . LYS A 1 195 ? -12.000 -0.255 -2.129 1.00 92.19 195 LYS A O 1
ATOM 1552 N N . PHE A 1 196 ? -11.421 0.899 -0.277 1.00 91.56 196 PHE A N 1
ATOM 1553 C CA . PHE A 1 196 ? -10.075 1.232 -0.743 1.00 91.56 196 PHE A CA 1
ATOM 1554 C C . PHE A 1 196 ? -9.191 -0.006 -0.888 1.00 91.56 196 PHE A C 1
ATOM 1556 O O . PHE A 1 196 ? -8.555 -0.174 -1.925 1.00 91.56 196 PHE A O 1
ATOM 1563 N N . SER A 1 197 ? -9.203 -0.912 0.094 1.00 90.88 197 SER A N 1
ATOM 1564 C CA . SER A 1 197 ? -8.404 -2.141 0.029 1.00 90.88 197 SER A CA 1
ATOM 1565 C C . SER A 1 197 ? -8.783 -3.063 -1.124 1.00 90.88 197 SER A C 1
ATOM 1567 O O . SER A 1 197 ? -7.905 -3.723 -1.666 1.00 90.88 197 SER A O 1
ATOM 1569 N N . LEU A 1 198 ? -10.066 -3.146 -1.484 1.00 88.44 198 LEU A N 1
ATOM 1570 C CA . LEU A 1 198 ? -10.540 -4.022 -2.561 1.00 88.44 198 LEU A CA 1
ATOM 1571 C C . LEU A 1 198 ? -10.605 -3.322 -3.925 1.00 88.44 198 LEU A C 1
ATOM 1573 O O . LEU A 1 198 ? -10.932 -3.973 -4.914 1.00 88.44 198 LEU A O 1
ATOM 1577 N N . GLY A 1 199 ? -10.378 -2.005 -3.977 1.00 83.50 199 GLY A N 1
ATOM 1578 C CA . GLY A 1 199 ? -10.536 -1.209 -5.196 1.00 83.50 199 GLY A CA 1
ATOM 1579 C C . GLY A 1 199 ? -11.977 -1.153 -5.721 1.00 83.50 199 GLY A C 1
ATOM 1580 O O . GLY A 1 199 ? -12.188 -0.940 -6.910 1.00 83.50 199 GLY A O 1
ATOM 1581 N N . THR A 1 200 ? -12.985 -1.353 -4.862 1.00 83.56 200 THR A N 1
ATOM 1582 C CA . THR A 1 200 ? -14.399 -1.451 -5.277 1.00 83.56 200 THR A CA 1
ATOM 1583 C C . THR A 1 200 ? -15.226 -0.251 -4.822 1.00 83.56 200 THR A C 1
ATOM 1585 O O . THR A 1 200 ? -15.009 0.326 -3.757 1.00 83.56 200 THR A O 1
ATOM 1588 N N . ARG A 1 201 ? -16.240 0.123 -5.616 1.00 82.62 201 ARG A N 1
ATOM 1589 C CA . ARG A 1 201 ? -17.164 1.227 -5.272 1.00 82.62 201 ARG A CA 1
ATOM 1590 C C . ARG A 1 201 ? -18.084 0.880 -4.099 1.00 82.62 201 ARG A C 1
ATOM 1592 O O . ARG A 1 201 ? -18.442 1.742 -3.293 1.00 82.62 201 ARG A O 1
ATOM 1599 N N . THR A 1 202 ? -18.483 -0.384 -4.010 1.00 84.00 202 THR A N 1
ATOM 1600 C CA . THR A 1 202 ? -19.429 -0.896 -3.016 1.00 84.00 202 THR A CA 1
ATOM 1601 C C . THR A 1 202 ? -18.881 -2.160 -2.387 1.00 84.00 202 THR A C 1
ATOM 1603 O O . THR A 1 202 ? -18.408 -3.042 -3.098 1.00 84.00 202 THR A O 1
ATOM 1606 N N . VAL A 1 203 ? -19.013 -2.270 -1.068 1.00 86.94 203 VAL A N 1
ATOM 1607 C CA . VAL A 1 203 ? -18.556 -3.434 -0.311 1.00 86.94 203 VAL A CA 1
ATOM 1608 C C . VAL A 1 203 ? -19.717 -4.009 0.479 1.00 86.94 203 VAL A C 1
ATOM 1610 O O . VAL A 1 203 ? -20.381 -3.293 1.225 1.00 86.94 203 VAL A O 1
ATOM 1613 N N . ASP A 1 204 ? -19.918 -5.316 0.337 1.00 87.69 204 ASP A N 1
ATOM 1614 C CA . ASP A 1 204 ? -20.739 -6.099 1.251 1.00 87.69 204 ASP A CA 1
ATOM 1615 C C . ASP A 1 204 ? -19.837 -6.706 2.333 1.00 87.69 204 ASP A C 1
ATOM 1617 O O . ASP A 1 204 ? -19.071 -7.640 2.082 1.00 87.69 204 ASP A O 1
ATOM 1621 N N . VAL A 1 205 ? -19.941 -6.173 3.552 1.00 85.88 205 VAL A N 1
ATOM 1622 C CA . VAL A 1 205 ? -19.143 -6.608 4.708 1.00 85.88 205 VAL A CA 1
ATOM 1623 C C . VAL A 1 205 ? -19.346 -8.096 5.004 1.00 85.88 205 VAL A C 1
ATOM 1625 O O . VAL A 1 205 ? -18.393 -8.774 5.383 1.00 85.88 205 VAL A O 1
ATOM 1628 N N . ARG A 1 206 ? -20.548 -8.647 4.775 1.00 86.00 206 ARG A N 1
ATOM 1629 C CA . ARG A 1 206 ? -20.821 -10.075 5.011 1.00 86.00 206 ARG A CA 1
ATOM 1630 C C . ARG A 1 206 ? -20.059 -10.949 4.025 1.00 86.00 206 ARG A C 1
ATOM 1632 O O . ARG A 1 206 ? -19.516 -11.980 4.412 1.00 86.00 206 ARG A O 1
ATOM 1639 N N . LYS A 1 207 ? -19.964 -10.517 2.766 1.00 87.38 207 LYS A N 1
ATOM 1640 C CA . LYS A 1 207 ? -19.167 -11.208 1.748 1.00 87.38 207 LYS A CA 1
ATOM 1641 C C . LYS A 1 207 ? -17.674 -11.141 2.074 1.00 87.38 207 LYS A C 1
ATOM 1643 O O . LYS A 1 207 ? -16.979 -12.145 1.926 1.00 87.38 207 LYS A O 1
ATOM 1648 N N . VAL A 1 208 ? -17.181 -9.995 2.549 1.00 86.62 208 VAL A N 1
ATOM 1649 C CA . VAL A 1 208 ? -15.774 -9.841 2.965 1.00 86.62 208 VAL A CA 1
ATOM 1650 C C . VAL A 1 208 ? -15.457 -10.720 4.170 1.00 86.62 208 VAL A C 1
ATOM 1652 O O . VAL A 1 208 ? -14.415 -11.357 4.184 1.00 86.62 208 VAL A O 1
ATOM 1655 N N . MET A 1 209 ? -16.371 -10.840 5.132 1.00 86.50 209 MET A N 1
ATOM 1656 C CA . MET A 1 209 ? -16.194 -11.713 6.295 1.00 86.50 209 MET A CA 1
ATOM 1657 C C . MET A 1 209 ? -15.932 -13.178 5.905 1.00 86.50 209 MET A C 1
ATOM 1659 O O . MET A 1 209 ? -15.150 -13.850 6.567 1.00 86.50 209 MET A O 1
ATOM 1663 N N . VAL A 1 210 ? -16.560 -13.662 4.827 1.00 86.12 21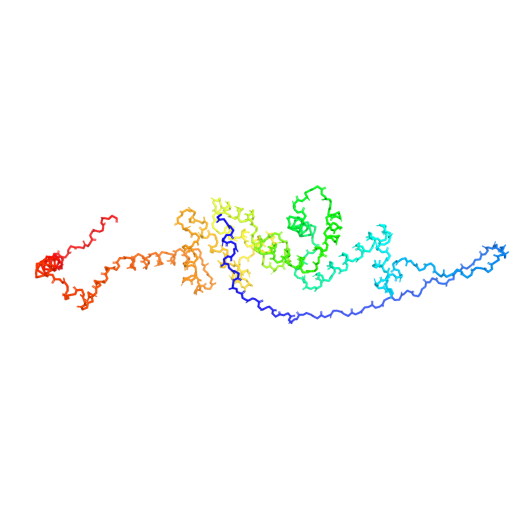0 VAL A N 1
ATOM 1664 C CA . VAL A 1 210 ? -16.378 -15.037 4.328 1.00 86.12 210 VAL A CA 1
ATOM 1665 C C . VAL A 1 210 ? -15.147 -15.164 3.430 1.00 86.12 210 VAL A C 1
ATOM 1667 O O . VAL A 1 210 ? -14.448 -16.168 3.482 1.00 86.12 210 VAL A O 1
ATOM 1670 N N . THR A 1 211 ? -14.894 -14.167 2.580 1.00 86.81 211 THR A N 1
ATOM 1671 C CA . THR A 1 211 ? -13.858 -14.253 1.534 1.00 86.81 211 THR A CA 1
ATOM 1672 C C . THR A 1 211 ? -12.482 -13.785 2.000 1.00 86.81 211 THR A C 1
ATOM 1674 O O . THR A 1 211 ? -11.479 -14.279 1.507 1.00 86.81 211 THR A O 1
ATOM 1677 N N . ASN A 1 212 ? -12.432 -12.825 2.924 1.00 87.62 212 ASN A N 1
ATOM 1678 C CA . ASN A 1 212 ? -11.230 -12.112 3.353 1.00 87.62 212 ASN A CA 1
ATOM 1679 C C . ASN A 1 212 ? -11.352 -11.689 4.832 1.00 87.62 212 ASN A C 1
ATOM 1681 O O . ASN A 1 212 ? -11.356 -10.498 5.164 1.00 87.62 212 ASN A O 1
ATOM 1685 N N . ALA A 1 213 ? -11.465 -12.671 5.732 1.00 87.81 213 ALA A N 1
ATOM 1686 C CA . ALA A 1 213 ? -11.590 -12.446 7.176 1.00 87.81 213 ALA A CA 1
ATOM 1687 C C . ALA A 1 213 ? -10.438 -11.599 7.752 1.00 87.81 213 ALA A C 1
ATOM 1689 O O . ALA A 1 213 ? -10.677 -10.685 8.545 1.00 87.81 213 ALA A O 1
ATOM 1690 N N . ASP A 1 214 ? -9.207 -11.831 7.290 1.00 89.00 214 ASP A N 1
ATOM 1691 C CA . ASP A 1 214 ? -8.023 -11.093 7.745 1.00 89.00 214 ASP A CA 1
ATOM 1692 C C . ASP A 1 214 ? -8.067 -9.611 7.367 1.00 89.00 214 ASP A C 1
ATOM 1694 O O . ASP A 1 214 ? -7.668 -8.750 8.153 1.00 89.00 214 ASP A O 1
ATOM 1698 N N . LEU A 1 215 ? -8.614 -9.287 6.191 1.00 90.56 215 LEU A N 1
ATOM 1699 C CA . LEU A 1 215 ? -8.810 -7.899 5.782 1.00 90.56 215 LEU A CA 1
ATOM 1700 C C . LEU A 1 215 ? -9.826 -7.202 6.693 1.00 90.56 215 LEU A C 1
ATOM 1702 O O . LEU A 1 215 ? -9.602 -6.065 7.108 1.00 90.56 215 LEU A O 1
ATOM 1706 N N . LEU A 1 216 ? -10.927 -7.879 7.029 1.00 91.19 216 LEU A N 1
ATOM 1707 C CA . LEU A 1 216 ? -11.927 -7.333 7.944 1.00 91.19 216 LEU A CA 1
ATOM 1708 C C . LEU A 1 216 ? -11.341 -7.118 9.343 1.00 91.19 216 LEU A C 1
ATOM 1710 O O . LEU A 1 216 ? -11.525 -6.051 9.926 1.00 91.19 216 LEU A O 1
ATOM 1714 N N . LYS A 1 217 ? -10.576 -8.090 9.849 1.00 91.06 217 LYS A N 1
ATOM 1715 C CA . LYS A 1 217 ? -9.833 -7.970 11.106 1.00 91.06 217 LYS A CA 1
ATOM 1716 C C . LYS A 1 217 ? -8.901 -6.758 11.085 1.00 91.06 217 LYS A C 1
ATOM 1718 O O . LYS A 1 217 ? -8.953 -5.940 12.001 1.00 91.06 217 LYS A O 1
ATOM 1723 N N . LYS A 1 218 ? -8.119 -6.590 10.014 1.00 90.62 218 LYS A N 1
ATOM 1724 C CA . LYS A 1 218 ? -7.228 -5.438 9.826 1.00 90.62 218 LYS A CA 1
ATOM 1725 C C . LYS A 1 218 ? -8.001 -4.118 9.814 1.00 90.62 218 LYS A C 1
ATOM 1727 O O . LYS A 1 218 ? -7.610 -3.192 10.517 1.00 90.62 218 LYS A O 1
ATOM 1732 N N . ALA A 1 219 ? -9.121 -4.050 9.095 1.00 93.12 219 ALA A N 1
ATOM 1733 C CA . ALA A 1 219 ? -9.980 -2.869 9.053 1.00 93.12 219 ALA A CA 1
ATOM 1734 C C . ALA A 1 219 ? -10.513 -2.501 10.449 1.00 93.12 219 ALA A C 1
ATOM 1736 O O . ALA A 1 219 ? -10.367 -1.357 10.877 1.00 93.12 219 ALA A O 1
ATOM 1737 N N . CYS A 1 220 ? -11.063 -3.470 11.192 1.00 93.00 220 CYS A N 1
ATOM 1738 C CA . CYS A 1 220 ? -11.540 -3.268 12.563 1.00 93.00 220 CYS A CA 1
ATOM 1739 C C . CYS A 1 220 ? -10.423 -2.774 13.489 1.00 93.00 220 CYS A C 1
ATOM 1741 O O . CYS A 1 220 ? -10.609 -1.798 14.214 1.00 93.00 220 CYS A O 1
ATOM 1743 N N . SER A 1 221 ? -9.252 -3.412 13.437 1.00 91.62 221 SER A N 1
ATOM 1744 C CA . SER A 1 221 ? -8.076 -3.042 14.225 1.00 91.62 221 SER A CA 1
ATOM 1745 C C . SER A 1 221 ? -7.579 -1.631 13.912 1.00 91.62 221 SER A C 1
ATOM 1747 O O . SER A 1 221 ? -7.329 -0.857 14.834 1.00 91.62 221 SER A O 1
ATOM 1749 N N . THR A 1 222 ? -7.476 -1.263 12.632 1.00 92.19 222 THR A N 1
ATOM 1750 C CA . THR A 1 222 ? -7.063 0.083 12.213 1.00 92.19 222 THR A CA 1
ATOM 1751 C C . THR A 1 222 ? -8.070 1.141 12.659 1.00 92.19 222 THR A C 1
ATOM 1753 O O . THR A 1 222 ? -7.681 2.165 13.222 1.00 92.19 222 THR A O 1
ATOM 1756 N N . VAL A 1 223 ? -9.365 0.896 12.452 1.00 94.12 223 VAL A N 1
ATOM 1757 C CA . VAL A 1 223 ? -10.424 1.834 12.847 1.00 94.12 223 VAL A CA 1
ATOM 1758 C C . VAL A 1 223 ? -10.468 2.005 14.365 1.00 94.12 223 VAL A C 1
ATOM 1760 O O . VAL A 1 223 ? -10.539 3.136 14.846 1.00 94.12 223 VAL A O 1
ATOM 1763 N N . TRP A 1 224 ? -10.353 0.917 15.129 1.00 93.88 224 TRP A N 1
ATOM 1764 C CA . TRP A 1 224 ? -10.282 0.986 16.586 1.00 93.88 224 TRP A CA 1
ATOM 1765 C C . TRP A 1 224 ? -9.056 1.780 17.054 1.00 93.88 224 TRP A C 1
ATOM 1767 O O . TRP A 1 224 ? -9.211 2.721 17.831 1.00 93.88 224 TRP A O 1
ATOM 1777 N N . PHE A 1 225 ? -7.862 1.490 16.527 1.00 92.12 225 PHE A N 1
ATOM 1778 C CA . PHE A 1 225 ? -6.635 2.202 16.899 1.00 92.12 225 PHE A CA 1
ATOM 1779 C C . PHE A 1 225 ? -6.766 3.715 16.672 1.00 92.12 225 PHE A C 1
ATOM 1781 O O . PHE A 1 225 ? -6.466 4.516 17.556 1.00 92.12 225 PHE A O 1
ATOM 1788 N N . HIS A 1 226 ? -7.304 4.123 15.520 1.00 90.88 226 HIS A N 1
ATOM 1789 C CA . HIS A 1 226 ? -7.508 5.539 15.215 1.00 90.88 226 HIS A CA 1
ATOM 1790 C C . HIS A 1 226 ? -8.685 6.180 15.963 1.00 90.88 226 HIS A C 1
ATOM 1792 O O . HIS A 1 226 ? -8.715 7.406 16.086 1.00 90.88 226 HIS A O 1
ATOM 1798 N N . SER A 1 227 ? -9.615 5.393 16.513 1.00 90.62 227 SER A N 1
ATOM 1799 C CA . SER A 1 227 ? -10.641 5.906 17.433 1.00 90.62 227 SER A CA 1
ATOM 1800 C C . SER A 1 227 ? -10.042 6.336 18.777 1.00 90.62 227 SER A C 1
ATOM 1802 O O . SER A 1 227 ? -10.571 7.227 19.436 1.00 90.62 227 SER A O 1
ATOM 1804 N N . LYS A 1 228 ? -8.891 5.759 19.145 1.00 86.69 228 LYS A N 1
ATOM 1805 C CA . LYS A 1 228 ? -8.115 6.047 20.359 1.00 86.69 228 LYS A CA 1
ATOM 1806 C C . LYS A 1 228 ? -7.027 7.101 20.132 1.00 86.69 228 LYS A C 1
ATOM 1808 O O . LYS A 1 228 ? -5.949 7.042 20.722 1.00 86.69 228 LYS A O 1
ATOM 1813 N N . ALA A 1 229 ? -7.286 8.055 19.235 1.00 75.38 229 ALA A N 1
ATOM 1814 C CA . ALA A 1 229 ? -6.306 9.048 18.810 1.00 75.38 229 ALA A CA 1
ATOM 1815 C C . ALA A 1 229 ? -5.664 9.77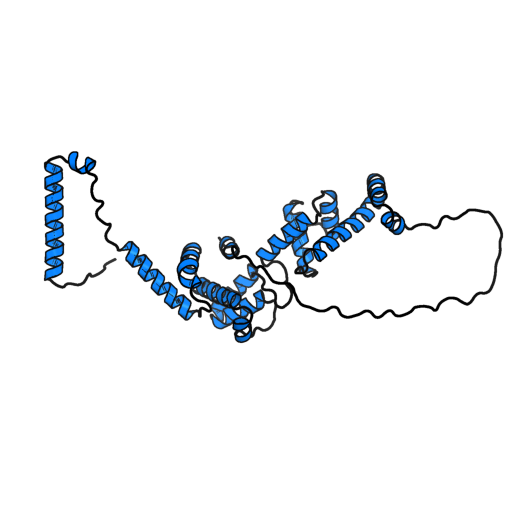0 20.012 1.00 75.38 229 ALA A C 1
ATOM 1817 O O . ALA A 1 229 ? -6.323 10.534 20.713 1.00 75.38 229 ALA A O 1
ATOM 1818 N N . GLY A 1 230 ? -4.366 9.532 20.222 1.00 75.62 230 GLY A N 1
ATOM 1819 C CA . GLY A 1 230 ? -3.567 10.152 21.282 1.00 75.62 230 GLY A CA 1
ATOM 1820 C C . GLY A 1 230 ? -3.511 9.390 22.610 1.00 75.62 230 GLY A C 1
ATOM 1821 O O . GLY A 1 230 ? -2.658 9.720 23.425 1.00 75.62 230 GLY A O 1
ATOM 1822 N N . SER A 1 231 ? -4.346 8.367 22.830 1.00 83.00 231 SER A N 1
ATOM 1823 C CA . SER A 1 231 ? -4.327 7.573 24.072 1.00 83.00 231 SER A CA 1
ATOM 1824 C C . SER A 1 231 ? -3.551 6.260 23.961 1.00 83.00 231 SER A C 1
ATOM 1826 O O . SER A 1 231 ? -3.194 5.687 24.984 1.00 83.00 231 SER A O 1
ATOM 1828 N N . VAL A 1 232 ? -3.308 5.770 22.743 1.00 85.44 232 VAL A N 1
ATOM 1829 C CA . VAL A 1 232 ? -2.568 4.525 22.487 1.00 85.44 232 VAL A CA 1
ATOM 1830 C C . VAL A 1 232 ? -1.427 4.813 21.519 1.00 85.44 232 VAL A C 1
ATOM 1832 O O . VAL A 1 232 ? -1.645 5.370 20.440 1.00 85.44 232 VAL A O 1
ATOM 1835 N N . THR A 1 233 ? -0.201 4.448 21.897 1.00 87.12 233 THR A N 1
ATOM 1836 C CA . THR A 1 233 ? 0.956 4.566 21.000 1.00 87.12 233 THR A CA 1
ATOM 1837 C C . THR A 1 233 ? 0.999 3.409 20.006 1.00 87.12 233 THR A C 1
ATOM 1839 O O . THR A 1 233 ? 0.415 2.346 20.227 1.00 87.12 233 THR A O 1
ATOM 1842 N N . ALA A 1 234 ? 1.714 3.602 18.893 1.00 84.75 234 ALA A N 1
ATOM 1843 C CA . ALA A 1 234 ? 1.890 2.551 17.898 1.00 84.75 234 ALA A CA 1
ATOM 1844 C C . ALA A 1 234 ? 2.473 1.280 18.526 1.00 84.75 234 ALA A C 1
ATOM 1846 O O . ALA A 1 234 ? 1.961 0.210 18.234 1.00 84.75 234 ALA A O 1
ATOM 1847 N N . ASP A 1 235 ? 3.481 1.404 19.398 1.00 86.38 235 ASP A N 1
ATOM 1848 C CA . ASP A 1 235 ? 4.175 0.280 20.041 1.00 86.38 235 ASP A CA 1
ATOM 1849 C C . ASP A 1 235 ? 3.298 -0.478 21.041 1.00 86.38 235 ASP A C 1
ATOM 1851 O O . ASP A 1 235 ? 3.219 -1.705 20.968 1.00 86.38 235 ASP A O 1
ATOM 1855 N N . GLN A 1 236 ? 2.550 0.245 21.883 1.00 87.56 236 GLN A N 1
ATOM 1856 C CA . GLN A 1 236 ? 1.549 -0.352 22.777 1.00 87.56 236 GLN A CA 1
ATOM 1857 C C . GLN A 1 236 ? 0.511 -1.152 21.990 1.00 87.56 236 GLN A C 1
ATOM 1859 O O . GLN A 1 236 ? 0.125 -2.254 22.377 1.00 87.56 236 GLN A O 1
ATOM 1864 N N . PHE A 1 237 ? 0.080 -0.616 20.846 1.00 88.50 237 PHE A N 1
ATOM 1865 C CA . PHE A 1 237 ? -0.861 -1.319 19.991 1.00 88.50 237 PHE A CA 1
ATOM 1866 C C . PHE A 1 237 ? -0.274 -2.602 19.391 1.00 88.50 237 PHE A C 1
ATOM 1868 O O . PHE A 1 237 ? -0.998 -3.589 19.286 1.00 88.50 237 PHE A O 1
ATOM 1875 N N . LYS A 1 238 ? 1.017 -2.633 19.027 1.00 86.62 238 LYS A N 1
ATOM 1876 C CA . LYS A 1 238 ? 1.664 -3.855 18.491 1.00 86.62 238 LYS A CA 1
ATOM 1877 C C . LYS A 1 238 ? 1.690 -4.954 19.531 1.00 86.62 238 LYS A C 1
ATOM 1879 O O . LYS A 1 238 ? 1.354 -6.093 19.222 1.00 86.62 238 LYS A O 1
ATOM 1884 N N . GLU A 1 239 ? 2.097 -4.603 20.745 1.00 87.25 239 GLU A N 1
ATOM 1885 C CA . GLU A 1 239 ? 2.182 -5.548 21.849 1.00 87.25 239 GLU A CA 1
ATOM 1886 C C . GLU A 1 239 ? 0.803 -6.136 22.156 1.00 87.25 239 GLU A C 1
ATOM 1888 O O . GLU A 1 239 ? 0.628 -7.357 22.172 1.00 87.25 239 GLU A O 1
ATOM 1893 N N . PHE A 1 240 ? -0.199 -5.267 22.286 1.00 88.69 240 PHE A N 1
ATOM 1894 C CA . PHE A 1 240 ? -1.585 -5.674 22.461 1.00 88.69 240 PHE A CA 1
ATOM 1895 C C . PHE A 1 240 ? -2.087 -6.558 21.313 1.00 88.69 240 PHE A C 1
ATOM 1897 O O . PHE A 1 240 ? -2.677 -7.615 21.551 1.00 88.69 240 PHE A O 1
ATOM 1904 N N . ALA A 1 241 ? -1.838 -6.162 20.063 1.00 86.88 241 ALA A N 1
ATOM 1905 C CA . ALA A 1 241 ? -2.277 -6.914 18.896 1.00 86.88 241 ALA A CA 1
ATOM 1906 C C . ALA A 1 241 ? -1.647 -8.315 18.853 1.00 86.88 241 ALA A C 1
ATOM 1908 O O . ALA A 1 241 ? -2.354 -9.296 18.612 1.00 86.88 241 ALA A O 1
ATOM 1909 N N . ALA A 1 242 ? -0.351 -8.423 19.153 1.00 85.94 242 ALA A N 1
ATOM 1910 C CA . ALA A 1 242 ? 0.365 -9.692 19.203 1.00 85.94 242 ALA A CA 1
ATOM 1911 C C . ALA A 1 242 ? -0.155 -10.610 20.324 1.00 85.94 242 ALA A C 1
ATOM 1913 O O . ALA A 1 242 ? -0.358 -11.804 20.095 1.00 85.94 242 ALA A O 1
ATOM 1914 N N . ARG A 1 243 ? -0.414 -10.058 21.517 1.00 84.62 243 ARG A N 1
ATOM 1915 C CA . ARG A 1 243 ? -0.828 -10.830 22.703 1.00 84.62 243 ARG A CA 1
ATOM 1916 C C . ARG A 1 243 ? -2.310 -11.210 22.712 1.00 84.62 243 ARG A C 1
ATOM 1918 O O . ARG A 1 243 ? -2.650 -12.308 23.143 1.00 84.62 243 ARG A O 1
ATOM 1925 N N . ARG A 1 244 ? -3.202 -10.313 22.280 1.00 84.12 244 ARG A N 1
ATOM 1926 C CA . ARG A 1 244 ? -4.660 -10.455 22.469 1.00 84.12 244 ARG A CA 1
ATOM 1927 C C . ARG A 1 244 ? -5.457 -10.553 21.181 1.00 84.12 244 ARG A C 1
ATOM 1929 O O . ARG A 1 244 ? -6.446 -11.276 21.145 1.00 84.12 244 ARG A O 1
ATOM 1936 N N . LEU A 1 245 ? -5.060 -9.842 20.128 1.00 83.69 245 LEU A N 1
ATOM 1937 C CA . LEU A 1 245 ? -5.814 -9.868 18.870 1.00 83.69 245 LEU A CA 1
ATOM 1938 C C . LEU A 1 245 ? -5.456 -11.069 17.998 1.00 83.69 245 LEU A C 1
ATOM 1940 O O . LEU A 1 245 ? -6.252 -11.447 17.142 1.00 83.69 245 LEU A O 1
ATOM 1944 N N . SER A 1 246 ? -4.303 -11.704 18.208 1.00 79.00 246 SER A N 1
ATOM 1945 C CA . SER A 1 246 ? -3.893 -12.916 17.487 1.00 79.00 246 SER A CA 1
ATOM 1946 C C . SER A 1 246 ? -4.871 -14.084 17.678 1.00 79.00 246 SER A C 1
ATOM 1948 O O . SER A 1 246 ? -5.125 -14.817 16.726 1.00 79.00 246 SER A O 1
ATOM 1950 N N . THR A 1 247 ? -5.496 -14.206 18.852 1.00 78.19 247 THR A N 1
ATOM 1951 C CA . THR A 1 247 ? -6.421 -15.303 19.192 1.00 78.19 247 THR A CA 1
ATOM 1952 C C . THR A 1 247 ? -7.851 -15.090 18.690 1.00 78.19 247 THR A C 1
ATOM 1954 O O . THR A 1 247 ? -8.610 -16.050 18.568 1.00 78.19 247 THR A O 1
ATOM 1957 N N . ILE A 1 248 ? -8.231 -13.851 18.361 1.00 78.19 248 ILE A N 1
ATOM 1958 C CA . ILE A 1 248 ? -9.578 -13.515 17.890 1.00 78.19 248 ILE A CA 1
ATOM 1959 C C . ILE A 1 248 ? -9.596 -13.562 16.359 1.00 78.19 248 ILE A C 1
ATOM 1961 O O . ILE A 1 248 ? -8.926 -12.765 15.697 1.00 78.19 248 ILE A O 1
ATOM 1965 N N . GLN A 1 249 ? -10.365 -14.486 15.777 1.00 74.44 249 GLN A N 1
ATOM 1966 C CA . GLN A 1 249 ? -10.429 -14.636 14.317 1.00 74.44 249 GLN A CA 1
ATOM 1967 C C . GLN A 1 249 ? -11.130 -13.457 13.629 1.00 74.44 249 GLN A C 1
ATOM 1969 O O . GLN A 1 249 ? -10.630 -12.945 12.634 1.00 74.44 249 GLN A O 1
ATOM 1974 N N . LEU A 1 250 ? -12.255 -12.990 14.174 1.00 80.50 250 LEU A N 1
ATOM 1975 C CA . LEU A 1 250 ? -13.064 -11.915 13.590 1.00 80.50 250 LEU A CA 1
ATOM 1976 C C . LEU A 1 250 ? -13.494 -10.920 14.674 1.00 80.50 250 LEU A C 1
ATOM 1978 O O . LEU A 1 250 ? -14.622 -10.994 15.163 1.00 80.50 250 LEU A O 1
ATOM 1982 N N . PRO A 1 251 ? -12.595 -10.018 15.096 1.00 81.81 251 PRO A N 1
ATOM 1983 C CA . PRO A 1 251 ? -12.897 -9.092 16.172 1.00 81.81 251 PRO A CA 1
ATOM 1984 C C . PRO A 1 251 ? -13.866 -7.993 15.714 1.00 81.81 251 PRO A C 1
ATOM 1986 O O . PRO A 1 251 ? -13.635 -7.310 14.712 1.00 81.81 251 PRO A O 1
ATOM 1989 N N . THR A 1 252 ? -14.927 -7.773 16.488 1.00 87.38 252 THR A N 1
ATOM 1990 C CA . THR A 1 252 ? -15.711 -6.531 16.427 1.00 87.38 252 THR A CA 1
ATOM 1991 C C . THR A 1 252 ? -14.998 -5.422 17.199 1.00 87.38 252 THR A C 1
ATOM 1993 O O . THR A 1 252 ? -14.187 -5.692 18.082 1.00 87.38 252 THR A O 1
ATOM 1996 N N . ILE A 1 253 ? -15.316 -4.157 16.917 1.00 88.56 253 ILE A N 1
ATOM 1997 C CA . ILE A 1 253 ? -14.735 -3.018 17.653 1.00 88.56 253 ILE A CA 1
ATOM 1998 C C . ILE A 1 253 ? -14.978 -3.135 19.164 1.00 88.56 253 ILE A C 1
ATOM 2000 O O . ILE A 1 253 ? -14.075 -2.863 19.946 1.00 88.56 253 ILE A O 1
ATOM 2004 N N . GLU A 1 254 ? -16.157 -3.601 19.574 1.00 87.69 254 GLU A N 1
ATOM 2005 C CA . GLU A 1 254 ? -16.499 -3.830 20.984 1.00 87.69 254 GLU A CA 1
ATOM 2006 C C . GLU A 1 254 ? -15.648 -4.939 21.618 1.00 87.69 254 GLU A C 1
ATOM 2008 O O . GLU A 1 254 ? -15.215 -4.815 22.761 1.00 87.69 254 GLU A O 1
ATOM 2013 N N . GLN A 1 255 ? -15.354 -6.009 20.874 1.00 89.25 255 GLN A N 1
ATOM 2014 C CA . GLN A 1 255 ? -14.466 -7.074 21.345 1.00 89.25 255 GLN A CA 1
ATOM 2015 C C . GLN A 1 255 ? -13.017 -6.598 21.469 1.00 89.25 255 GLN A C 1
ATOM 2017 O O . GLN A 1 255 ? -12.334 -6.984 22.415 1.00 89.25 255 GLN A O 1
ATOM 2022 N N . ILE A 1 256 ? -12.551 -5.750 20.544 1.00 89.94 256 ILE A N 1
ATOM 2023 C CA . ILE A 1 256 ? -11.221 -5.128 20.636 1.00 89.94 256 ILE A CA 1
ATOM 2024 C C . ILE A 1 256 ? -11.157 -4.226 21.870 1.00 89.94 256 ILE A C 1
ATOM 2026 O O . ILE A 1 256 ? -10.186 -4.297 22.616 1.00 89.94 256 ILE A O 1
ATOM 2030 N N . GLU A 1 257 ? -12.201 -3.436 22.125 1.00 90.38 257 GLU A N 1
ATOM 2031 C CA . GLU A 1 257 ? -12.299 -2.576 23.307 1.00 90.38 257 GLU A CA 1
ATOM 2032 C C . GLU A 1 257 ? -12.242 -3.385 24.611 1.00 90.38 257 GLU A C 1
ATOM 2034 O O . GLU A 1 257 ? -11.456 -3.071 25.504 1.00 90.38 257 GLU A O 1
ATOM 2039 N N . ALA A 1 258 ? -13.025 -4.464 24.709 1.00 88.56 258 ALA A N 1
ATOM 2040 C CA . ALA A 1 258 ? -13.024 -5.339 25.879 1.00 88.56 258 ALA A CA 1
ATOM 2041 C C . ALA A 1 258 ? -11.663 -6.026 26.087 1.00 88.56 258 ALA A C 1
ATOM 2043 O O . ALA A 1 258 ? -11.167 -6.105 27.212 1.00 88.56 258 ALA A O 1
ATOM 2044 N N . ALA A 1 259 ? -11.032 -6.488 25.003 1.00 88.50 259 ALA A N 1
ATOM 2045 C CA . ALA A 1 259 ? -9.703 -7.088 25.052 1.00 88.50 259 ALA A CA 1
ATOM 2046 C C . ALA A 1 259 ? -8.631 -6.074 25.473 1.00 88.50 259 ALA A C 1
ATOM 2048 O O . ALA A 1 259 ? -7.722 -6.422 26.226 1.00 88.50 259 ALA A O 1
ATOM 2049 N N . TRP A 1 260 ? -8.736 -4.825 25.012 1.00 90.00 260 TRP A N 1
ATOM 2050 C CA . TRP A 1 260 ? -7.838 -3.745 25.410 1.00 90.00 260 TRP A CA 1
ATOM 2051 C C . TRP A 1 260 ? -7.970 -3.432 26.900 1.00 90.00 260 TRP A C 1
ATOM 2053 O O . TRP A 1 260 ? -6.964 -3.341 27.597 1.00 90.00 260 TRP A O 1
ATOM 2063 N N . PHE A 1 261 ? -9.198 -3.348 27.412 1.00 88.06 261 PHE A N 1
ATOM 2064 C CA . PHE A 1 261 ? -9.440 -3.129 28.837 1.00 88.06 261 PHE A CA 1
ATOM 2065 C C . PHE A 1 261 ? -8.843 -4.251 29.705 1.00 88.06 261 PHE A C 1
ATOM 2067 O O . PHE A 1 261 ? -8.163 -3.978 30.693 1.00 88.06 261 PHE A O 1
ATOM 2074 N N . ALA A 1 262 ? -9.024 -5.513 29.301 1.00 86.75 262 ALA A N 1
ATOM 2075 C CA . ALA A 1 262 ? -8.414 -6.658 29.979 1.00 86.75 262 ALA A CA 1
ATOM 2076 C C . ALA A 1 262 ? -6.875 -6.620 29.930 1.00 86.75 262 ALA A C 1
ATOM 2078 O O . ALA A 1 262 ? -6.214 -6.941 30.912 1.00 86.75 262 ALA A O 1
ATOM 2079 N N . HIS A 1 263 ? -6.301 -6.195 28.802 1.00 86.94 263 HIS A N 1
ATOM 2080 C CA . HIS A 1 263 ? -4.857 -6.026 28.667 1.00 86.94 263 HIS A CA 1
ATOM 2081 C C . HIS A 1 263 ? -4.316 -4.946 29.612 1.00 86.94 263 HIS A C 1
ATOM 2083 O O . HIS A 1 263 ? -3.320 -5.174 30.293 1.00 86.94 263 HIS A O 1
ATOM 2089 N N . GLN A 1 264 ? -4.990 -3.798 29.708 1.00 86.31 264 GLN A N 1
ATOM 2090 C CA . GLN A 1 264 ? -4.593 -2.732 30.628 1.00 86.31 264 GLN A CA 1
ATOM 2091 C C . GLN A 1 264 ? -4.614 -3.200 32.087 1.00 86.31 264 GLN A C 1
ATOM 2093 O O . GLN A 1 264 ? -3.652 -2.942 32.804 1.00 86.31 264 GLN A O 1
ATOM 2098 N N . LEU A 1 265 ? -5.657 -3.924 32.508 1.00 83.81 265 LEU A N 1
ATOM 2099 C CA . LEU A 1 265 ? -5.752 -4.495 33.857 1.00 83.81 265 LEU A CA 1
ATOM 2100 C C . LEU A 1 265 ? -4.551 -5.383 34.195 1.00 83.81 265 LEU A C 1
ATOM 2102 O O . LEU A 1 265 ? -3.910 -5.165 35.215 1.00 83.81 265 LEU A O 1
ATOM 2106 N N . GLU A 1 266 ? -4.194 -6.315 33.312 1.00 82.38 266 GLU A N 1
ATOM 2107 C CA . GLU A 1 266 ? -3.040 -7.199 33.527 1.00 82.38 266 GLU A CA 1
ATOM 2108 C C . GLU A 1 266 ? -1.719 -6.431 33.579 1.00 82.38 266 GLU A C 1
ATOM 2110 O O . GLU A 1 266 ? -0.865 -6.726 34.409 1.00 82.38 266 GLU A O 1
ATOM 2115 N N . THR A 1 267 ? -1.557 -5.410 32.734 1.00 78.25 267 THR A N 1
ATOM 2116 C CA . THR A 1 267 ? -0.313 -4.627 32.716 1.00 78.25 267 THR A CA 1
ATOM 2117 C C . THR A 1 267 ? -0.180 -3.806 34.002 1.00 78.25 267 THR A C 1
ATOM 2119 O O . THR A 1 267 ? 0.909 -3.692 34.561 1.00 78.25 267 THR A O 1
ATOM 2122 N N . HIS A 1 268 ? -1.288 -3.267 34.520 1.00 65.25 268 HIS A N 1
ATOM 2123 C CA . HIS A 1 268 ? -1.316 -2.583 35.813 1.00 65.25 268 HIS A CA 1
ATOM 2124 C C . HIS A 1 268 ? -1.068 -3.548 36.983 1.00 65.25 268 HIS A C 1
ATOM 2126 O O . HIS A 1 268 ? -0.265 -3.230 37.855 1.00 65.25 268 HIS A O 1
ATOM 2132 N N . GLU A 1 269 ? -1.659 -4.745 36.974 1.00 60.22 269 GLU A N 1
ATOM 2133 C CA . GLU A 1 269 ? -1.430 -5.773 38.001 1.00 60.22 269 GLU A CA 1
ATOM 2134 C C . GLU A 1 269 ? 0.017 -6.297 38.021 1.00 60.22 269 GLU A C 1
ATOM 2136 O O . GLU A 1 269 ? 0.564 -6.543 39.095 1.00 60.22 269 GLU A O 1
ATOM 2141 N N . GLU A 1 270 ? 0.669 -6.431 36.862 1.00 57.78 270 GLU A N 1
ATOM 2142 C CA . GLU A 1 270 ? 2.097 -6.773 36.771 1.00 57.78 270 GLU A CA 1
ATOM 2143 C C . GLU A 1 270 ? 2.999 -5.660 37.328 1.00 57.78 270 GLU A C 1
ATOM 2145 O O . GLU A 1 270 ? 4.046 -5.949 37.909 1.00 57.78 270 GLU A O 1
ATOM 2150 N N . THR A 1 271 ? 2.582 -4.396 37.201 1.00 56.34 271 THR A N 1
ATOM 2151 C CA . THR A 1 271 ? 3.333 -3.238 37.715 1.00 56.34 271 THR A CA 1
ATOM 2152 C C . THR A 1 271 ? 3.139 -3.045 39.226 1.00 56.34 271 THR A C 1
ATOM 2154 O O . THR A 1 271 ? 4.063 -2.616 39.915 1.00 56.34 271 THR A O 1
ATOM 2157 N N . ASP A 1 272 ? 1.965 -3.412 39.749 1.00 49.94 272 ASP A N 1
ATOM 2158 C CA . ASP A 1 272 ? 1.605 -3.342 41.171 1.00 49.94 272 ASP A CA 1
ATOM 2159 C C . ASP A 1 272 ? 2.006 -4.589 41.977 1.00 49.94 272 ASP A C 1
ATOM 2161 O O . ASP A 1 272 ? 1.734 -4.669 43.183 1.00 49.94 272 ASP A O 1
ATOM 2165 N N . GLN A 1 273 ? 2.696 -5.564 41.370 1.00 43.06 273 GLN A N 1
ATOM 2166 C CA . GLN A 1 273 ? 3.350 -6.604 42.157 1.00 43.06 273 GLN A CA 1
ATOM 2167 C C . GLN A 1 273 ? 4.390 -5.937 43.070 1.00 43.06 273 GLN A C 1
ATOM 2169 O O . GLN A 1 273 ? 5.345 -5.338 42.567 1.00 43.06 273 GLN A O 1
ATOM 2174 N N . PRO A 1 274 ? 4.246 -6.022 44.412 1.00 45.56 274 PRO A N 1
ATOM 2175 C CA . PRO A 1 274 ? 5.254 -5.486 45.310 1.00 45.56 274 PRO A CA 1
ATOM 2176 C C . PRO A 1 274 ? 6.560 -6.167 44.939 1.00 45.56 274 PRO A C 1
ATOM 2178 O O . PRO A 1 274 ? 6.607 -7.400 44.924 1.00 45.56 274 PRO A O 1
ATOM 2181 N N . ALA A 1 275 ? 7.573 -5.364 44.591 1.00 50.38 275 ALA A N 1
ATOM 2182 C CA . ALA A 1 275 ? 8.895 -5.849 44.233 1.00 50.38 275 ALA A CA 1
ATOM 2183 C C . ALA A 1 275 ? 9.241 -6.993 45.183 1.00 50.38 275 ALA A C 1
ATOM 2185 O O . ALA A 1 275 ? 9.310 -6.774 46.397 1.00 50.38 275 ALA A O 1
ATOM 2186 N N . GLN A 1 276 ? 9.354 -8.217 44.651 1.00 48.31 276 GLN A N 1
ATOM 2187 C CA . GLN A 1 276 ? 9.774 -9.338 45.478 1.00 48.31 276 GLN A CA 1
ATOM 2188 C C . GLN A 1 276 ? 11.061 -8.875 46.158 1.00 48.31 276 GLN A C 1
ATOM 2190 O O . GLN A 1 276 ? 11.965 -8.421 45.444 1.00 48.31 276 GLN A O 1
ATOM 2195 N N . PRO A 1 277 ? 11.126 -8.869 47.504 1.00 50.09 277 PRO A N 1
ATOM 2196 C CA . PRO A 1 277 ? 12.315 -8.404 48.186 1.00 50.09 277 PRO A CA 1
ATOM 2197 C C . PRO A 1 277 ? 13.457 -9.236 47.625 1.00 50.09 277 PRO A C 1
ATOM 2199 O O . PRO A 1 277 ? 13.423 -10.465 47.718 1.00 50.09 277 PRO A O 1
ATOM 2202 N N . LYS A 1 278 ? 14.406 -8.575 46.951 1.00 49.88 278 LYS A N 1
ATOM 2203 C CA . LYS A 1 278 ? 15.609 -9.238 46.457 1.00 49.88 278 LYS A CA 1
ATOM 2204 C C . LYS A 1 278 ? 16.187 -9.967 47.662 1.00 49.88 278 LYS A C 1
ATOM 2206 O O . LYS A 1 278 ? 16.535 -9.321 48.648 1.00 49.88 278 LYS A O 1
ATOM 2211 N N . LEU A 1 279 ? 16.190 -11.297 47.618 1.00 53.72 279 LEU A N 1
ATOM 2212 C CA . LEU A 1 279 ? 16.883 -12.090 48.621 1.00 53.72 279 LEU A CA 1
ATOM 2213 C C . LEU A 1 279 ? 18.342 -11.650 48.535 1.00 53.72 279 LEU A C 1
ATOM 2215 O O . LEU A 1 279 ? 18.971 -11.835 47.492 1.00 53.72 279 LEU A O 1
ATOM 2219 N N . ALA A 1 280 ? 18.813 -10.969 49.582 1.00 55.66 280 ALA A N 1
ATOM 2220 C CA . ALA A 1 280 ? 20.197 -10.535 49.685 1.00 55.66 280 ALA A CA 1
ATOM 2221 C C . ALA A 1 280 ? 21.095 -11.752 49.453 1.00 55.66 280 ALA A C 1
ATOM 2223 O O . ALA A 1 280 ? 20.816 -12.839 49.969 1.00 55.66 280 ALA A O 1
ATOM 2224 N N . THR A 1 281 ? 22.130 -11.592 48.637 1.00 58.94 281 THR A N 1
ATOM 2225 C CA . THR A 1 281 ? 23.091 -12.676 48.419 1.00 58.94 281 THR A CA 1
ATOM 2226 C C . THR A 1 281 ? 23.873 -12.927 49.712 1.00 58.94 281 THR A C 1
ATOM 2228 O O . THR A 1 281 ? 24.071 -12.014 50.515 1.00 58.94 281 THR A O 1
ATOM 2231 N N . ASP A 1 282 ? 24.349 -14.157 49.932 1.00 56.31 282 ASP A N 1
ATOM 2232 C CA . ASP A 1 282 ? 25.114 -14.517 51.142 1.00 56.31 282 ASP A CA 1
ATOM 2233 C C . ASP A 1 282 ? 26.357 -13.622 51.351 1.00 56.31 282 ASP A C 1
ATOM 2235 O O . ASP A 1 282 ? 26.835 -13.446 52.471 1.00 56.31 282 ASP A O 1
ATOM 2239 N N . GLU A 1 283 ? 26.869 -12.996 50.288 1.00 57.94 283 GLU A N 1
ATOM 2240 C CA . GLU A 1 283 ? 27.970 -12.028 50.344 1.00 57.94 283 GLU A CA 1
ATOM 2241 C C . GLU A 1 283 ? 27.554 -10.643 50.871 1.00 57.94 283 GLU A C 1
ATOM 2243 O O . GLU A 1 283 ? 28.367 -9.959 51.493 1.00 57.94 283 GLU A O 1
ATOM 2248 N N . GLU A 1 284 ? 26.306 -10.224 50.653 1.00 57.31 284 GLU A N 1
ATOM 2249 C CA . GLU A 1 284 ? 25.753 -8.962 51.165 1.00 57.31 284 GLU A CA 1
ATOM 2250 C C . GLU A 1 284 ? 25.390 -9.084 52.649 1.00 57.31 284 GLU A C 1
ATOM 2252 O O . GLU A 1 284 ? 25.647 -8.164 53.422 1.00 57.31 284 GLU A O 1
ATOM 2257 N N . ILE A 1 285 ? 24.885 -10.249 53.068 1.00 58.72 285 ILE A N 1
ATOM 2258 C CA . ILE A 1 285 ? 24.543 -10.541 54.470 1.00 58.72 285 ILE A CA 1
ATOM 2259 C C . ILE A 1 285 ? 25.798 -10.535 55.357 1.00 58.72 285 ILE A C 1
ATOM 2261 O O . ILE A 1 285 ? 25.768 -10.014 56.468 1.00 58.72 285 ILE A O 1
ATOM 2265 N N . ASN A 1 286 ? 26.923 -11.041 54.845 1.00 61.66 286 ASN A N 1
ATOM 2266 C CA . ASN A 1 286 ? 28.196 -11.102 55.572 1.00 61.66 286 ASN A CA 1
ATOM 2267 C C . ASN A 1 286 ? 28.978 -9.772 55.607 1.00 61.66 286 ASN A C 1
ATOM 2269 O O . ASN A 1 286 ? 30.039 -9.705 56.228 1.00 61.66 286 ASN A O 1
ATOM 2273 N N . ARG A 1 287 ? 28.490 -8.720 54.934 1.00 60.62 287 ARG A N 1
ATOM 2274 C CA . ARG A 1 287 ? 29.098 -7.374 54.926 1.00 60.62 287 ARG A CA 1
ATOM 2275 C C . ARG A 1 287 ? 28.338 -6.348 55.762 1.00 60.62 287 ARG A C 1
ATOM 2277 O O . ARG A 1 287 ? 28.814 -5.222 55.891 1.00 60.62 287 ARG A O 1
ATOM 2284 N N . LEU A 1 288 ? 27.179 -6.709 56.306 1.00 59.03 288 LEU A N 1
ATOM 2285 C CA . LEU A 1 288 ? 26.402 -5.826 57.168 1.00 59.03 288 LEU A CA 1
ATOM 2286 C C . LEU A 1 288 ? 27.087 -5.721 58.531 1.00 59.03 288 LEU A C 1
ATOM 2288 O O . LEU A 1 288 ? 27.419 -6.734 59.145 1.00 59.03 288 LEU A O 1
ATOM 2292 N N . SER A 1 289 ? 27.307 -4.493 58.996 1.00 66.50 289 SER A N 1
ATOM 2293 C CA . SER A 1 289 ? 27.698 -4.268 60.385 1.00 66.50 289 SER A CA 1
ATOM 2294 C C . SER A 1 289 ? 26.536 -4.648 61.314 1.00 66.50 289 SER A C 1
ATOM 2296 O O . SER A 1 289 ? 25.374 -4.631 60.897 1.00 66.50 289 SER A O 1
ATOM 2298 N N . ASP A 1 290 ? 26.818 -4.967 62.580 1.00 70.94 290 ASP A N 1
ATOM 2299 C CA . ASP A 1 290 ? 25.773 -5.304 63.564 1.00 70.94 290 ASP A CA 1
ATOM 2300 C C . ASP A 1 290 ? 24.702 -4.195 63.680 1.00 70.94 290 ASP A C 1
ATOM 2302 O O . ASP A 1 290 ? 23.524 -4.477 63.902 1.00 70.94 290 ASP A O 1
ATOM 2306 N N . GLU A 1 291 ? 25.093 -2.939 63.443 1.00 70.19 291 GLU A N 1
ATOM 2307 C CA . GLU A 1 291 ? 24.218 -1.763 63.454 1.00 70.19 291 GLU A CA 1
ATOM 2308 C C . GLU A 1 291 ? 23.269 -1.724 62.240 1.00 70.19 291 GLU A C 1
ATOM 2310 O O . GLU A 1 291 ? 22.081 -1.414 62.371 1.00 70.19 291 GLU A O 1
ATOM 2315 N N . ASP A 1 292 ? 23.744 -2.121 61.057 1.00 69.00 292 ASP A N 1
ATOM 2316 C CA . ASP A 1 292 ? 22.910 -2.222 59.852 1.00 69.00 292 ASP A CA 1
ATOM 2317 C C . ASP A 1 292 ? 21.916 -3.384 59.950 1.00 69.00 292 ASP A C 1
ATOM 2319 O O . ASP A 1 292 ? 20.765 -3.277 59.511 1.00 69.00 292 ASP A O 1
ATOM 2323 N N . LEU A 1 293 ? 22.337 -4.484 60.582 1.00 68.19 293 LEU A N 1
ATOM 2324 C CA . LEU A 1 293 ? 21.490 -5.643 60.840 1.00 68.19 293 LEU A CA 1
ATOM 2325 C C . LEU A 1 293 ? 20.349 -5.294 61.812 1.00 68.19 293 LEU A C 1
ATOM 2327 O O . LEU A 1 293 ? 19.195 -5.684 61.604 1.00 68.19 293 LEU A O 1
ATOM 2331 N N . GLU A 1 294 ? 20.652 -4.522 62.857 1.00 76.06 294 GLU A N 1
ATOM 2332 C CA . GLU A 1 294 ? 19.667 -4.064 63.836 1.00 76.06 294 GLU A CA 1
ATOM 2333 C C . GLU A 1 294 ? 18.680 -3.057 63.219 1.00 76.06 294 GLU A C 1
ATOM 2335 O O . GLU A 1 294 ? 17.464 -3.176 63.421 1.00 76.06 294 GLU A O 1
ATOM 2340 N N . ASN A 1 295 ? 19.163 -2.149 62.364 1.00 73.75 295 ASN A N 1
ATOM 2341 C CA . ASN A 1 295 ? 18.328 -1.222 61.597 1.00 73.75 295 ASN A CA 1
ATOM 2342 C C . ASN A 1 295 ? 17.395 -1.946 60.611 1.00 73.75 295 ASN A C 1
ATOM 2344 O O . ASN A 1 295 ? 16.200 -1.629 60.538 1.00 73.75 295 ASN A O 1
ATOM 2348 N N . ALA A 1 296 ? 17.891 -2.964 59.902 1.00 69.94 296 ALA A N 1
ATOM 2349 C CA . ALA A 1 296 ? 17.083 -3.784 59.000 1.00 69.94 296 ALA A CA 1
ATOM 2350 C C . ALA A 1 296 ? 16.008 -4.583 59.759 1.00 69.94 296 ALA A C 1
ATOM 2352 O O . ALA A 1 296 ? 14.842 -4.620 59.349 1.00 69.94 296 ALA A O 1
ATOM 2353 N N . MET A 1 297 ? 16.350 -5.161 60.916 1.00 74.25 297 MET A N 1
ATOM 2354 C CA . MET A 1 297 ? 15.380 -5.853 61.770 1.00 74.25 297 MET A CA 1
ATOM 2355 C C . MET A 1 297 ? 14.337 -4.903 62.368 1.00 74.25 297 MET A C 1
ATOM 2357 O O . MET A 1 297 ? 13.160 -5.267 62.471 1.00 74.25 297 MET A O 1
ATOM 2361 N N . ALA A 1 298 ? 14.722 -3.682 62.744 1.00 73.94 298 ALA A N 1
ATOM 2362 C CA . ALA A 1 298 ? 13.794 -2.665 63.229 1.00 73.94 298 ALA A CA 1
ATOM 2363 C C . ALA A 1 298 ? 12.815 -2.217 62.129 1.00 73.94 298 ALA A C 1
ATOM 2365 O O . ALA A 1 298 ? 11.608 -2.119 62.385 1.00 73.94 298 ALA A O 1
ATOM 2366 N N . ALA A 1 299 ? 13.303 -2.022 60.899 1.00 71.50 299 ALA A N 1
ATOM 2367 C CA . ALA A 1 299 ? 12.479 -1.708 59.734 1.00 71.50 299 ALA A CA 1
ATOM 2368 C C . ALA A 1 299 ? 11.479 -2.836 59.430 1.00 71.50 299 ALA A C 1
ATOM 2370 O O . ALA A 1 299 ? 10.273 -2.585 59.356 1.00 71.50 299 ALA A O 1
ATOM 2371 N N . ALA A 1 300 ? 11.948 -4.088 59.392 1.00 72.56 300 ALA A N 1
ATOM 2372 C CA . ALA A 1 300 ? 11.103 -5.256 59.158 1.00 72.56 300 ALA A CA 1
ATOM 2373 C C . ALA A 1 300 ? 10.034 -5.433 60.252 1.00 72.56 300 ALA A C 1
ATOM 2375 O O . ALA A 1 300 ? 8.867 -5.683 59.953 1.00 72.56 300 ALA A O 1
ATOM 2376 N N . ARG A 1 301 ? 10.380 -5.235 61.535 1.00 75.44 301 ARG A N 1
ATOM 2377 C CA . ARG A 1 301 ? 9.410 -5.284 62.651 1.00 75.44 301 ARG A CA 1
ATOM 2378 C C . ARG A 1 301 ? 8.347 -4.194 62.532 1.00 75.44 301 ARG A C 1
ATOM 2380 O O . ARG A 1 301 ? 7.168 -4.455 62.789 1.00 75.44 301 ARG A O 1
ATOM 2387 N N . LYS A 1 302 ? 8.742 -2.983 62.129 1.00 72.00 302 LYS A N 1
ATOM 2388 C CA . LYS A 1 302 ? 7.821 -1.862 61.912 1.00 72.00 302 LYS A CA 1
ATOM 2389 C C . LYS A 1 302 ? 6.862 -2.173 60.764 1.00 72.00 302 LYS A C 1
ATOM 2391 O O . LYS A 1 302 ? 5.652 -2.041 60.943 1.00 72.00 302 LYS A O 1
ATOM 2396 N N . GLU A 1 303 ? 7.367 -2.684 59.650 1.00 68.62 303 GLU A N 1
ATOM 2397 C CA . GLU A 1 303 ? 6.571 -3.053 58.480 1.00 68.62 303 GLU A CA 1
ATOM 2398 C C . GLU A 1 303 ? 5.604 -4.213 58.766 1.00 68.62 303 GLU A C 1
ATOM 2400 O O . GLU A 1 303 ? 4.409 -4.124 58.468 1.00 68.62 303 GLU A O 1
ATOM 2405 N N . PHE A 1 304 ? 6.063 -5.241 59.484 1.00 68.50 304 PHE A N 1
ATOM 2406 C CA . PHE A 1 304 ? 5.219 -6.359 59.909 1.00 68.50 304 PHE A CA 1
ATOM 2407 C C . PHE A 1 304 ? 4.119 -5.912 60.884 1.00 68.50 304 PHE A C 1
ATOM 2409 O O . PHE A 1 304 ? 2.984 -6.391 60.824 1.00 68.50 304 PHE A O 1
ATOM 2416 N N . SER A 1 305 ? 4.413 -4.950 61.768 1.00 68.00 305 SER A N 1
ATOM 2417 C CA . SER A 1 305 ? 3.414 -4.372 62.678 1.00 68.00 305 SER A CA 1
ATOM 2418 C C . SER A 1 305 ? 2.343 -3.561 61.934 1.00 68.00 305 SER A C 1
ATOM 2420 O O . SER A 1 305 ? 1.161 -3.631 62.288 1.00 68.00 305 SER A O 1
ATOM 2422 N N . VAL A 1 306 ? 2.728 -2.860 60.860 1.00 64.81 306 VAL A N 1
ATOM 2423 C CA . VAL A 1 306 ? 1.821 -2.113 59.978 1.00 64.81 306 VAL A CA 1
ATOM 2424 C C . VAL A 1 306 ? 0.942 -3.074 59.180 1.00 64.81 306 VAL A C 1
ATOM 2426 O O . VAL A 1 306 ? -0.278 -2.909 59.173 1.00 64.81 306 VAL A O 1
ATOM 2429 N N . GLN A 1 307 ? 1.511 -4.131 58.595 1.00 62.12 307 GLN A N 1
ATOM 2430 C CA . GLN A 1 307 ? 0.744 -5.170 57.897 1.00 62.12 307 GLN A CA 1
ATOM 2431 C C . GLN A 1 307 ? -0.220 -5.910 58.840 1.00 62.12 307 GLN A C 1
ATOM 2433 O O . GLN A 1 307 ? -1.377 -6.155 58.488 1.00 62.12 307 GLN A O 1
ATOM 2438 N N . ARG A 1 308 ? 0.202 -6.206 60.077 1.00 63.69 308 ARG A N 1
ATOM 2439 C CA . ARG A 1 308 ? -0.642 -6.861 61.090 1.00 63.69 308 ARG A CA 1
ATOM 2440 C C . ARG A 1 308 ? -1.772 -5.958 61.592 1.00 63.69 308 ARG A C 1
ATOM 2442 O O . ARG A 1 308 ? -2.871 -6.459 61.822 1.00 63.69 308 ARG A O 1
ATOM 2449 N N . ARG A 1 309 ? -1.544 -4.643 61.729 1.00 58.19 309 ARG A N 1
ATOM 2450 C CA . ARG A 1 309 ? -2.614 -3.663 62.006 1.00 58.19 309 ARG A CA 1
ATOM 2451 C C . ARG A 1 309 ? -3.603 -3.578 60.844 1.00 58.19 309 ARG A C 1
ATOM 2453 O O . ARG A 1 309 ? -4.798 -3.677 61.090 1.00 58.19 309 ARG A O 1
ATOM 2460 N N . ARG A 1 310 ? -3.115 -3.503 59.600 1.00 55.66 310 ARG A N 1
ATOM 2461 C CA . ARG A 1 310 ? -3.945 -3.437 58.382 1.00 55.66 310 ARG A CA 1
ATOM 2462 C C . ARG A 1 310 ? -4.848 -4.664 58.207 1.00 55.66 310 ARG A C 1
ATOM 2464 O O . ARG A 1 310 ? -6.026 -4.509 57.909 1.00 55.66 310 ARG A O 1
ATOM 2471 N N . ARG A 1 311 ? -4.343 -5.873 58.493 1.00 58.62 311 ARG A N 1
ATOM 2472 C CA . ARG A 1 311 ? -5.151 -7.111 58.483 1.00 58.62 311 ARG A CA 1
ATOM 2473 C C . ARG A 1 311 ? -6.204 -7.172 59.595 1.00 58.62 311 ARG A C 1
ATOM 2475 O O . ARG A 1 311 ? -7.198 -7.869 59.442 1.00 58.62 311 ARG A O 1
ATOM 2482 N N . ARG A 1 312 ? -5.998 -6.465 60.713 1.00 55.16 312 ARG A N 1
ATOM 2483 C CA . ARG A 1 312 ? -6.934 -6.440 61.851 1.00 55.16 312 ARG A CA 1
ATOM 2484 C C . ARG A 1 312 ? -8.029 -5.385 61.721 1.00 55.16 312 ARG A C 1
ATOM 2486 O O . ARG A 1 312 ? -9.096 -5.584 62.286 1.00 55.16 312 ARG A O 1
ATOM 2493 N N . THR A 1 313 ? -7.772 -4.275 61.032 1.00 53.66 313 THR A N 1
ATOM 2494 C CA . THR A 1 313 ? -8.737 -3.169 60.917 1.00 53.66 313 THR A CA 1
ATOM 2495 C C . THR A 1 313 ? -9.666 -3.283 59.711 1.00 53.66 313 THR A C 1
ATOM 2497 O O . THR A 1 313 ? -10.610 -2.509 59.634 1.00 53.66 313 THR A O 1
ATOM 2500 N N . GLY A 1 314 ? -9.428 -4.218 58.781 1.00 52.19 314 GLY A N 1
ATOM 2501 C CA . GLY A 1 314 ? -10.320 -4.455 57.636 1.00 52.19 314 GLY A CA 1
ATOM 2502 C C . GLY A 1 314 ? -10.524 -3.236 56.729 1.00 52.19 314 GLY A C 1
ATOM 2503 O O . GLY A 1 314 ? -11.521 -3.172 56.021 1.00 52.19 314 GLY A O 1
ATOM 2504 N N . ILE A 1 315 ? -9.614 -2.257 56.766 1.00 50.09 315 ILE A N 1
ATOM 2505 C CA . ILE A 1 315 ? -9.707 -1.046 55.944 1.00 50.09 315 ILE A CA 1
ATOM 2506 C C . ILE A 1 315 ? -9.156 -1.400 54.556 1.00 50.09 315 ILE A C 1
ATOM 2508 O O . ILE A 1 315 ? -7.966 -1.722 54.465 1.00 50.09 315 ILE A O 1
ATOM 2512 N N . PRO A 1 316 ? -9.983 -1.383 53.494 1.00 50.84 316 PRO A N 1
ATOM 2513 C CA . PRO A 1 316 ? -9.516 -1.638 52.140 1.00 50.84 316 PRO A CA 1
ATOM 2514 C C . PRO A 1 316 ? -8.588 -0.514 51.670 1.00 50.84 316 PRO A C 1
ATOM 2516 O O . PRO A 1 316 ? -8.655 0.623 52.143 1.00 50.84 316 PRO A O 1
ATOM 2519 N N . ILE A 1 317 ? -7.695 -0.868 50.749 1.00 49.81 317 ILE A N 1
ATOM 2520 C CA . ILE A 1 317 ? -6.692 0.016 50.159 1.00 49.81 317 ILE A CA 1
ATOM 2521 C C . ILE A 1 317 ? -7.422 1.165 49.450 1.00 49.81 317 ILE A C 1
ATOM 2523 O O . ILE A 1 317 ? -8.015 0.974 48.395 1.00 49.81 317 ILE A O 1
ATOM 2527 N N . SER A 1 318 ? -7.390 2.358 50.045 1.00 44.53 318 SER A N 1
ATOM 2528 C CA . SER A 1 318 ? -7.681 3.601 49.333 1.00 44.53 318 SER A CA 1
ATOM 2529 C C . SER A 1 318 ? -6.453 3.926 48.494 1.00 44.53 318 SER A C 1
ATOM 2531 O O . SER A 1 318 ? -5.460 4.436 49.014 1.00 44.53 318 SER A O 1
ATOM 2533 N N . THR A 1 319 ? -6.503 3.586 47.211 1.00 46.03 319 THR A N 1
ATOM 2534 C CA . THR A 1 319 ? -5.554 4.061 46.206 1.00 46.03 319 THR A CA 1
ATOM 2535 C C . THR A 1 319 ? -5.739 5.565 46.046 1.00 46.03 319 THR A C 1
ATOM 2537 O O . THR A 1 319 ? -6.736 6.038 45.503 1.00 46.03 319 THR A O 1
ATOM 2540 N N . SER A 1 320 ? -4.790 6.332 46.571 1.00 39.22 320 SER A N 1
ATOM 2541 C CA . SER A 1 320 ? -4.625 7.746 46.253 1.00 39.22 320 SER A CA 1
ATOM 2542 C C . SER A 1 320 ? -3.234 7.940 45.671 1.00 39.22 320 SER A C 1
ATOM 2544 O O . SER A 1 320 ? -2.301 8.239 46.411 1.00 39.22 320 SER A O 1
ATOM 2546 N N . GLN A 1 321 ? -3.108 7.684 44.371 1.00 37.09 321 GLN A N 1
ATOM 2547 C CA . GLN A 1 321 ? -2.712 8.633 43.322 1.00 37.09 321 GLN A CA 1
ATOM 2548 C C . GLN A 1 321 ? -2.611 7.894 41.991 1.00 37.09 321 GLN A C 1
ATOM 2550 O O . GLN A 1 321 ? -2.047 6.781 41.992 1.00 37.09 321 GLN A O 1
#

Radius of gyration: 35.59 Å; chains: 1; bounding box: 50×42×134 Å

Organism: NCBI:txid392734

Sequence (321 aa):
MSDELNNLWLAGDANVDLTGFRRPEESEENTADLWRQSKHGFEPRLADQTLAPKITFAEALAQDPGLAEEAARRDPKAFREYADSETERIALAFRKAHPAYMNTEKNSAAMLRHLCERFLNGVDHLRDEEVIFELFRSGDFTEVNLRAAFEALLRRGALDVGEGHVKQLSREELLTVIADLRTHGAAQAIATYLKFSLGTRTVDVRKVMVTNADLLKKACSTVWFHSKAGSVTADQFKEFAARRLSTIQLPTIEQIEAAWFAHQLETHEETDQPAQPKLATDEEINRLSDEDLENAMAAARKEFSVQRRRRRTGIPISTSQ

Secondary structure (DSSP, 8-state):
--HHHHSTT------------PPPPP------------------------------HHHHHTT-HHHHHHHHTT-HHHHHHHHHHHHHHHHHHHHHH-TT----HHHHHHHHHHHHHHHSS--TTS-HHHHHHHHHHHT--SHHHHHHHHHHHHHTT-S---TTSPPPPPHHHHHHHHHHHHHH-HHHHHHHHHHHHHT-S---HHHHHHH-HHHHHHHHHHHHHHHTTTTS-HHHHHHHIIIIITT-SS--HHHHHHHHHHHHHHHHHHHSS--------HHHHTT--HHHHHHHHHHHHHHHHHHHHHHHHT-------

pLDDT: mean 72.81, std 20.83, range [29.83, 95.12]